Protein AF-A0A367A1A3-F1 (afdb_monomer)

Radius of gyration: 16.76 Å; Cα contacts (8 Å, |Δi|>4): 509; chains: 1; bounding box: 40×45×40 Å

pLDDT: mean 88.52, std 12.55, range [34.56, 98.69]

Solvent-accessible surface area (backbone atoms only — not comparable to full-atom values): 12625 Å² total; per-residue (Å²): 132,80,86,77,47,40,53,54,84,50,82,46,76,75,31,67,44,96,56,73,87,62,64,64,52,88,36,102,61,96,50,55,63,64,64,65,52,48,52,40,42,52,52,50,45,59,55,65,52,78,68,76,91,77,85,70,54,21,15,39,26,40,40,42,33,35,61,85,84,57,61,61,54,76,38,78,42,54,52,45,48,47,33,63,42,50,55,52,43,38,78,66,67,43,63,67,36,26,40,34,35,37,56,48,72,34,94,62,25,36,37,20,64,35,75,49,40,79,44,75,84,77,88,53,81,44,74,51,73,45,68,41,76,58,56,53,92,38,74,63,32,24,47,46,44,26,63,76,34,63,86,44,74,52,54,77,88,67,44,25,37,40,36,39,17,36,41,30,31,71,91,59,73,61,56,60,38,46,53,34,52,55,48,16,38,20,42,43,56,28,46,36,94,57,102,45,69,76,42,30,27,47,11,18,38,38,31,41,36,44,21,52,3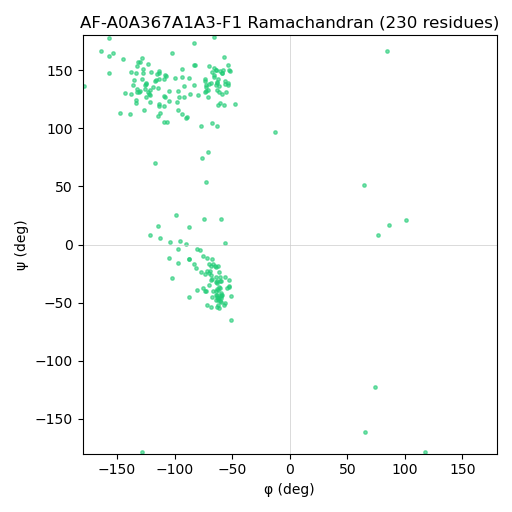8,72,34,86,84,53,61,79,29,39,37,38,40,37,38,33,30,77,56,133

Sequence (232 aa):
MADPKFYARPEGDPRPLEMPPRLVGWLVTGNPDPVHVREFVTSAEQALGPPPMVGGPLALRLDVGLPGDARLLDQYGLARYLGPLVEWLGAHGRDFTSVWATKAAAADSVLRVGPARPVPLPAGERRFAVRTDTSAGSPAFTAQVGEQLAGAQALPAGPVQLQLSYTVPPGSNWAALWQPTVAGLTSLLGATADDRPDEPADGRVVELALHRREDPFVGHATEVTGVVRRLS

Structure (mmCIF, N/CA/C/O backbone):
data_AF-A0A367A1A3-F1
#
_entry.id   AF-A0A367A1A3-F1
#
loop_
_atom_site.group_PDB
_atom_site.id
_atom_site.type_symbol
_atom_site.label_atom_id
_atom_site.label_alt_id
_atom_site.label_comp_id
_atom_site.label_asym_id
_atom_site.label_entity_id
_atom_site.label_seq_id
_atom_site.pdbx_PDB_ins_code
_atom_site.Cartn_x
_atom_site.Cartn_y
_atom_site.Cartn_z
_atom_site.occupancy
_atom_site.B_iso_or_equiv
_atom_site.auth_seq_id
_atom_site.auth_comp_id
_atom_site.auth_asym_id
_atom_site.auth_atom_id
_atom_site.pdbx_PDB_model_num
ATOM 1 N N . MET A 1 1 ? -14.459 13.822 7.485 1.00 69.00 1 MET A N 1
ATOM 2 C CA . MET A 1 1 ? -13.565 13.024 6.634 1.00 69.00 1 MET A CA 1
ATOM 3 C C . MET A 1 1 ? -13.691 13.485 5.203 1.00 69.00 1 MET A C 1
ATOM 5 O O . MET A 1 1 ? -14.813 13.696 4.746 1.00 69.00 1 MET A O 1
ATOM 9 N N . ALA A 1 2 ? -12.564 13.669 4.525 1.00 77.38 2 ALA A N 1
ATOM 10 C CA . ALA A 1 2 ? -12.563 13.958 3.096 1.00 77.38 2 ALA A CA 1
ATOM 11 C C . ALA A 1 2 ? -12.995 12.721 2.292 1.00 77.38 2 ALA A C 1
ATOM 13 O O . ALA A 1 2 ? -12.801 11.589 2.736 1.00 77.38 2 ALA A O 1
ATOM 14 N N . ASP A 1 3 ? -13.552 12.936 1.099 1.00 87.44 3 ASP A N 1
ATOM 15 C CA . ASP A 1 3 ? -13.870 11.837 0.182 1.00 87.44 3 ASP A CA 1
ATOM 16 C C . ASP A 1 3 ? -12.575 11.101 -0.232 1.00 87.44 3 ASP A C 1
ATOM 18 O O . ASP A 1 3 ? -11.656 11.750 -0.767 1.00 87.44 3 ASP A O 1
ATOM 22 N N . PRO A 1 4 ? -12.444 9.790 0.053 1.00 93.62 4 PRO A N 1
ATOM 23 C CA . PRO A 1 4 ? -11.241 9.031 -0.266 1.00 93.62 4 PRO A CA 1
ATOM 24 C C . PRO A 1 4 ? -11.049 8.916 -1.782 1.00 93.62 4 PRO A C 1
ATOM 26 O O . PRO A 1 4 ? -12.009 8.801 -2.541 1.00 93.62 4 PRO A O 1
ATOM 29 N N . LYS A 1 5 ? -9.793 8.905 -2.240 1.00 96.44 5 LYS A N 1
ATOM 30 C CA . LYS A 1 5 ? -9.465 8.730 -3.661 1.00 96.44 5 LYS A CA 1
ATOM 31 C C . LYS A 1 5 ? -8.833 7.373 -3.900 1.00 96.44 5 LYS A C 1
ATOM 33 O O . LYS A 1 5 ? -7.820 7.034 -3.299 1.00 96.44 5 LYS A O 1
ATOM 38 N N . PHE A 1 6 ? -9.398 6.650 -4.854 1.00 97.94 6 PHE A N 1
ATOM 39 C CA . PHE A 1 6 ? -8.868 5.390 -5.349 1.00 97.94 6 PHE A CA 1
ATOM 40 C C . PHE A 1 6 ? -8.429 5.564 -6.796 1.00 97.94 6 PHE A C 1
ATOM 42 O O . PHE A 1 6 ? -9.003 6.357 -7.545 1.00 97.94 6 PHE A O 1
ATOM 49 N N . TYR A 1 7 ? -7.413 4.809 -7.194 1.00 98.00 7 TYR A N 1
ATOM 50 C CA . TYR A 1 7 ? -6.892 4.823 -8.556 1.00 98.00 7 TYR A CA 1
ATOM 51 C C . TYR A 1 7 ? -6.828 3.402 -9.106 1.00 98.00 7 TYR A C 1
ATOM 53 O O . TYR A 1 7 ? -6.667 2.451 -8.349 1.00 98.00 7 TYR A O 1
ATOM 61 N N . ALA A 1 8 ? -6.959 3.248 -10.420 1.00 97.19 8 ALA A N 1
ATOM 62 C CA . ALA A 1 8 ? -6.849 1.960 -11.086 1.00 97.19 8 ALA A CA 1
ATOM 63 C C . ALA A 1 8 ? -5.438 1.371 -10.942 1.00 97.19 8 ALA A C 1
ATOM 65 O O . ALA A 1 8 ? -4.441 2.099 -10.923 1.00 97.19 8 ALA A O 1
ATOM 66 N N . ARG A 1 9 ? -5.362 0.038 -10.931 1.00 96.75 9 ARG A N 1
ATOM 67 C CA . ARG A 1 9 ? -4.105 -0.701 -11.058 1.00 96.75 9 ARG A CA 1
ATOM 68 C C . ARG A 1 9 ? -3.451 -0.386 -12.413 1.00 96.75 9 ARG A C 1
ATOM 70 O O . ARG A 1 9 ? -4.141 -0.458 -13.432 1.00 96.75 9 ARG A O 1
ATOM 77 N N . PRO A 1 10 ? -2.152 -0.043 -12.468 1.00 94.81 10 PRO A N 1
ATOM 78 C CA . PRO A 1 10 ? -1.486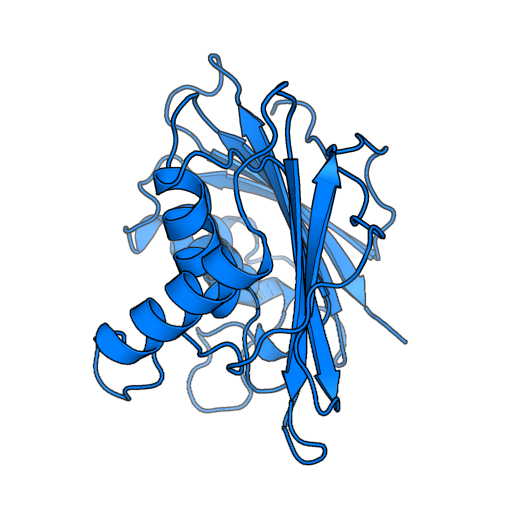 0.194 -13.741 1.00 94.81 10 PRO A CA 1
ATOM 79 C C . PRO A 1 10 ? -1.234 -1.136 -14.474 1.00 94.81 10 PRO A C 1
ATOM 81 O O . PRO A 1 10 ? -0.704 -2.088 -13.901 1.00 94.81 10 PRO A O 1
ATOM 84 N N . GLU A 1 11 ? -1.599 -1.176 -15.758 1.00 90.12 11 GLU A N 1
ATOM 85 C CA . GLU A 1 11 ? -1.457 -2.341 -16.657 1.00 90.12 11 GLU A CA 1
ATOM 86 C C . GLU A 1 11 ? -0.454 -2.081 -17.804 1.00 90.12 11 GLU A C 1
ATOM 88 O O . GLU A 1 11 ? -0.453 -2.788 -18.806 1.00 90.12 11 GLU A O 1
ATOM 93 N N . GLY A 1 12 ? 0.384 -1.041 -17.685 1.00 84.88 12 GLY A N 1
ATOM 94 C CA . GLY A 1 12 ? 1.411 -0.708 -18.685 1.00 84.88 12 GLY A CA 1
ATOM 95 C C . GLY A 1 12 ? 2.505 -1.774 -18.810 1.00 84.88 12 GLY A C 1
ATOM 96 O O . GLY A 1 12 ? 2.496 -2.759 -18.071 1.00 84.88 12 GLY A O 1
ATOM 97 N N . ASP A 1 13 ? 3.458 -1.571 -19.721 1.00 90.00 13 ASP A N 1
ATOM 98 C CA . ASP A 1 13 ? 4.495 -2.562 -20.038 1.00 90.00 13 ASP A CA 1
ATOM 99 C C . ASP A 1 13 ? 5.285 -3.012 -18.795 1.00 90.00 13 ASP A C 1
ATOM 101 O O . ASP A 1 13 ? 5.754 -2.163 -18.025 1.00 90.00 13 ASP A O 1
ATOM 105 N N . PRO A 1 14 ? 5.452 -4.332 -18.585 1.00 94.62 14 PRO A N 1
ATOM 106 C CA . PRO A 1 14 ? 6.232 -4.841 -17.471 1.00 94.62 14 PRO A CA 1
ATOM 107 C C . PRO A 1 14 ? 7.715 -4.553 -17.678 1.00 94.62 14 PRO A C 1
ATOM 109 O O . PRO A 1 14 ? 8.265 -4.741 -18.762 1.00 94.62 14 PRO A O 1
ATOM 112 N N . ARG A 1 15 ? 8.372 -4.148 -16.598 1.00 95.56 15 ARG A N 1
ATOM 113 C CA . ARG A 1 15 ? 9.820 -4.014 -16.485 1.00 95.56 15 ARG A CA 1
ATOM 114 C C . ARG A 1 15 ? 10.308 -5.122 -15.556 1.00 95.56 15 ARG A C 1
ATOM 116 O O . ARG A 1 15 ? 10.016 -5.045 -14.360 1.00 95.56 15 ARG A O 1
ATOM 123 N N . PRO A 1 16 ? 10.945 -6.184 -16.077 1.00 94.81 16 PRO A N 1
ATOM 124 C CA . PRO A 1 16 ? 11.463 -7.246 -15.229 1.00 94.81 16 PRO A CA 1
ATOM 125 C C . PRO A 1 16 ? 12.533 -6.693 -14.293 1.00 94.81 16 PRO A C 1
ATOM 127 O O . PRO A 1 16 ? 13.308 -5.814 -14.667 1.00 94.81 16 PRO A O 1
ATOM 130 N N . LEU A 1 17 ? 12.537 -7.199 -13.066 1.00 93.12 17 LEU A N 1
ATOM 131 C CA . LEU A 1 17 ? 13.563 -6.900 -12.083 1.00 93.12 17 LEU A CA 1
ATOM 132 C C . LEU A 1 17 ? 14.661 -7.951 -12.176 1.00 93.12 17 LEU A C 1
ATOM 134 O O . LEU A 1 17 ? 14.388 -9.143 -12.069 1.00 93.12 17 LEU A O 1
ATOM 138 N N . GLU A 1 18 ? 15.904 -7.505 -12.328 1.00 88.06 18 GLU A N 1
ATOM 139 C CA . GLU A 1 18 ? 17.066 -8.403 -12.335 1.00 88.06 18 GLU A CA 1
ATOM 140 C C . GLU A 1 18 ? 17.321 -9.022 -10.957 1.00 88.06 18 GLU A C 1
ATOM 142 O O . GLU A 1 18 ? 17.883 -10.110 -10.848 1.00 88.06 18 GLU A O 1
ATOM 147 N N . MET A 1 19 ? 16.888 -8.335 -9.896 1.00 84.25 19 MET A N 1
ATOM 148 C CA . MET A 1 19 ? 17.001 -8.811 -8.525 1.00 84.25 19 MET A CA 1
ATOM 149 C C . MET A 1 19 ? 15.625 -8.966 -7.879 1.00 84.25 19 MET A C 1
ATOM 151 O O . MET A 1 19 ? 14.792 -8.058 -7.979 1.00 84.25 19 MET A O 1
ATOM 155 N N . PRO A 1 20 ? 15.381 -10.080 -7.165 1.00 82.00 20 PRO A N 1
ATOM 156 C CA . PRO A 1 20 ? 14.125 -10.273 -6.465 1.00 82.00 20 PRO A CA 1
ATOM 157 C C . PRO A 1 20 ? 13.956 -9.206 -5.368 1.00 82.00 20 PRO A C 1
ATOM 159 O O . PRO A 1 20 ? 14.922 -8.903 -4.655 1.00 82.00 20 PRO A O 1
ATOM 162 N N . PRO A 1 21 ? 12.740 -8.659 -5.183 1.00 80.69 21 PRO A N 1
ATOM 163 C CA . PRO A 1 21 ? 12.426 -7.776 -4.072 1.00 80.69 21 PRO A CA 1
ATOM 164 C C . PRO A 1 21 ? 12.792 -8.428 -2.742 1.00 80.69 21 PRO A C 1
ATOM 166 O O . PRO A 1 21 ? 12.531 -9.614 -2.518 1.00 80.69 21 PRO A O 1
ATOM 169 N N . ARG A 1 22 ? 13.357 -7.645 -1.823 1.00 73.62 22 ARG A N 1
ATOM 170 C CA . ARG A 1 22 ? 13.711 -8.112 -0.478 1.00 73.62 22 ARG A CA 1
ATOM 171 C C . ARG A 1 22 ? 12.916 -7.369 0.586 1.00 73.62 22 ARG A C 1
ATOM 173 O O . ARG A 1 22 ? 12.675 -6.171 0.473 1.00 73.62 22 ARG A O 1
ATOM 180 N N . LEU A 1 23 ? 12.490 -8.105 1.612 1.00 66.81 23 LEU A N 1
ATOM 181 C CA . LEU A 1 23 ? 11.725 -7.556 2.728 1.00 66.81 23 LEU A CA 1
ATOM 182 C C . LEU A 1 23 ? 12.622 -6.705 3.628 1.00 66.81 23 LEU A C 1
ATOM 184 O O . LEU A 1 23 ? 13.694 -7.144 4.049 1.00 66.81 23 LEU A O 1
ATOM 188 N N . VAL A 1 24 ? 12.121 -5.540 4.032 1.00 55.56 24 VAL A N 1
ATOM 189 C CA . VAL A 1 24 ? 12.616 -4.856 5.232 1.00 55.56 24 VAL A CA 1
ATOM 190 C C . VAL A 1 24 ? 12.383 -5.769 6.438 1.00 55.56 24 VAL A C 1
ATOM 192 O O . VAL A 1 24 ? 11.247 -6.164 6.707 1.00 55.56 24 VAL A O 1
ATOM 195 N N . GLY A 1 25 ? 13.456 -6.114 7.157 1.00 54.28 25 GLY A N 1
ATOM 196 C CA . GLY A 1 25 ? 13.385 -6.895 8.398 1.00 54.28 25 GLY A CA 1
ATOM 197 C C . GLY A 1 25 ? 13.721 -8.389 8.295 1.00 54.28 25 GLY A C 1
ATOM 198 O O . GLY A 1 25 ? 13.367 -9.133 9.200 1.00 54.28 25 GLY A O 1
ATOM 199 N N . TRP A 1 26 ? 14.440 -8.853 7.264 1.00 39.97 26 TRP A N 1
ATOM 200 C CA . TRP A 1 26 ? 15.019 -10.217 7.238 1.00 39.97 26 TRP A CA 1
ATOM 201 C C . TRP A 1 26 ? 16.256 -10.395 8.153 1.00 39.97 26 TRP A C 1
ATOM 203 O O . TRP A 1 26 ? 17.055 -11.309 7.974 1.00 39.97 26 TRP A O 1
ATOM 213 N N . LEU A 1 27 ? 16.401 -9.526 9.157 1.00 34.56 27 LEU A N 1
ATOM 214 C CA . LEU A 1 27 ? 17.257 -9.716 10.321 1.00 34.56 27 LEU A CA 1
ATOM 215 C C . LEU A 1 27 ? 16.335 -9.846 11.531 1.00 34.56 27 LEU A C 1
ATOM 217 O O . LEU A 1 27 ? 15.606 -8.916 11.869 1.00 34.56 27 LEU A O 1
ATOM 221 N N . VAL A 1 28 ? 16.418 -10.994 12.201 1.00 36.38 28 VAL A N 1
ATOM 222 C CA . VAL A 1 28 ? 15.753 -11.348 13.472 1.00 36.38 28 VAL A CA 1
ATOM 223 C C . VAL A 1 28 ? 16.065 -10.363 14.620 1.00 36.38 28 VAL A C 1
ATOM 225 O O . VAL A 1 28 ? 15.556 -10.491 15.725 1.00 36.38 28 VAL A O 1
ATOM 228 N N . THR A 1 29 ? 16.836 -9.311 14.379 1.00 36.31 29 THR A N 1
ATOM 229 C CA . THR A 1 29 ? 17.153 -8.263 15.345 1.00 36.31 29 THR A CA 1
ATOM 230 C C . THR A 1 29 ? 17.313 -6.952 14.589 1.00 36.31 29 THR A C 1
ATOM 232 O O . THR A 1 29 ? 18.230 -6.830 13.782 1.00 36.31 29 THR A O 1
ATOM 235 N N . GLY A 1 30 ? 16.399 -6.011 14.833 1.00 36.53 30 GLY A N 1
ATOM 236 C CA . GLY A 1 30 ? 16.314 -4.664 14.260 1.00 36.53 30 GLY A CA 1
ATOM 237 C C . GLY A 1 30 ? 17.539 -4.152 13.499 1.00 36.53 30 GLY A C 1
ATOM 238 O O . GLY A 1 30 ? 18.466 -3.620 14.095 1.00 36.53 30 GLY A O 1
ATOM 239 N N . ASN A 1 31 ? 17.503 -4.295 12.177 1.00 38.59 31 ASN A N 1
ATOM 240 C CA . ASN A 1 31 ? 17.896 -3.301 11.178 1.00 38.59 31 ASN A CA 1
ATOM 241 C C . ASN A 1 31 ? 17.638 -3.911 9.788 1.00 38.59 31 ASN A C 1
ATOM 243 O O . ASN A 1 31 ? 17.941 -5.087 9.584 1.00 38.59 31 ASN A O 1
ATOM 247 N N . PRO A 1 32 ? 17.064 -3.177 8.819 1.00 49.41 32 PRO A N 1
ATOM 248 C CA . PRO A 1 32 ? 17.117 -3.613 7.427 1.00 49.41 32 PRO A CA 1
ATOM 249 C C . PRO A 1 32 ? 18.582 -3.806 7.043 1.00 49.41 32 PRO A C 1
ATOM 251 O O . PRO A 1 32 ? 19.400 -2.970 7.411 1.00 49.41 32 PRO A O 1
ATOM 254 N N . ASP A 1 33 ? 18.914 -4.869 6.309 1.00 59.91 33 ASP A N 1
ATOM 255 C CA . ASP A 1 33 ? 20.209 -4.942 5.639 1.00 59.91 33 ASP A CA 1
ATOM 256 C C . ASP A 1 33 ? 20.255 -3.800 4.607 1.00 59.91 33 ASP A C 1
ATOM 258 O O . ASP A 1 33 ? 19.590 -3.887 3.564 1.00 59.91 33 ASP A O 1
ATOM 262 N N . PRO A 1 34 ? 20.955 -2.688 4.899 1.00 66.19 34 PRO A N 1
ATOM 263 C CA . PRO A 1 34 ? 20.817 -1.470 4.114 1.00 66.19 34 PRO A CA 1
ATOM 264 C C . PRO A 1 34 ? 21.427 -1.646 2.726 1.00 66.19 34 PRO A C 1
ATOM 266 O O . PRO A 1 34 ? 21.032 -0.953 1.793 1.00 66.19 34 PRO A O 1
ATOM 269 N N . VAL A 1 35 ? 22.384 -2.571 2.589 1.00 70.44 35 VAL A N 1
ATOM 270 C CA . VAL A 1 35 ? 23.107 -2.830 1.344 1.00 70.44 35 VAL A CA 1
ATOM 271 C C . VAL A 1 35 ? 22.173 -3.511 0.356 1.00 70.44 35 VAL A C 1
ATOM 273 O O . VAL A 1 35 ? 21.952 -2.992 -0.733 1.00 70.44 35 VAL A O 1
ATOM 276 N N . HIS A 1 36 ? 21.528 -4.599 0.768 1.00 74.31 36 HIS A N 1
ATOM 277 C CA . HIS A 1 36 ? 20.651 -5.360 -0.118 1.00 74.31 36 HIS A CA 1
ATOM 278 C C . HIS A 1 36 ? 19.351 -4.622 -0.471 1.00 74.31 36 HIS A C 1
ATOM 280 O O . HIS A 1 36 ? 18.858 -4.741 -1.594 1.00 74.31 36 HIS A O 1
ATOM 286 N N . VAL A 1 37 ? 18.786 -3.838 0.460 1.00 82.69 37 VAL A N 1
ATOM 287 C CA . VAL A 1 37 ? 17.641 -2.966 0.140 1.00 82.69 37 VAL A CA 1
ATOM 288 C C . VAL A 1 37 ? 18.062 -1.909 -0.882 1.00 82.69 37 VAL A C 1
ATOM 290 O O . VAL A 1 37 ? 17.338 -1.687 -1.851 1.00 82.69 37 VAL A O 1
ATOM 293 N N . ARG A 1 38 ? 19.244 -1.300 -0.712 1.00 86.31 38 ARG A N 1
ATOM 294 C CA . ARG A 1 38 ? 19.783 -0.297 -1.639 1.00 86.31 38 ARG A CA 1
ATOM 295 C C . ARG A 1 38 ? 20.053 -0.867 -3.029 1.00 86.31 38 ARG A C 1
ATOM 297 O O . ARG A 1 38 ? 19.716 -0.220 -4.018 1.00 86.31 38 ARG A O 1
ATOM 304 N N . GLU A 1 39 ? 20.636 -2.057 -3.113 1.00 87.62 39 GLU A N 1
ATOM 305 C CA . GLU A 1 39 ? 20.848 -2.769 -4.375 1.00 87.62 39 GLU A CA 1
ATOM 306 C C . GLU A 1 39 ? 19.522 -2.970 -5.114 1.00 87.62 39 GLU A C 1
ATOM 308 O O . GLU A 1 39 ? 19.404 -2.588 -6.280 1.00 87.62 39 GLU A O 1
ATOM 313 N N . PHE A 1 40 ? 18.500 -3.489 -4.423 1.00 89.56 40 PHE A N 1
ATOM 314 C CA . PHE A 1 40 ? 17.172 -3.699 -5.000 1.00 89.56 40 PHE A CA 1
ATOM 315 C C . PHE A 1 40 ? 16.569 -2.404 -5.558 1.00 89.56 40 PHE A C 1
ATOM 317 O O . PHE A 1 40 ? 16.174 -2.371 -6.724 1.00 89.56 40 PHE A O 1
ATOM 324 N N . VAL A 1 41 ? 16.516 -1.329 -4.766 1.00 92.25 41 VAL A N 1
ATOM 325 C CA . VAL A 1 41 ? 15.889 -0.074 -5.219 1.00 92.25 41 VAL A CA 1
ATOM 326 C C . VAL A 1 41 ? 16.686 0.611 -6.334 1.00 92.25 41 VAL A C 1
ATOM 328 O O . VAL A 1 41 ? 16.082 1.205 -7.224 1.00 92.25 41 VAL A O 1
ATOM 331 N N . THR A 1 42 ? 18.015 0.450 -6.352 1.00 91.88 42 THR A N 1
ATOM 332 C CA . THR A 1 42 ? 18.875 0.946 -7.440 1.00 91.88 42 THR A CA 1
ATOM 333 C C . THR A 1 42 ? 18.605 0.183 -8.741 1.00 91.88 42 THR A C 1
ATOM 335 O O . THR A 1 42 ? 18.442 0.795 -9.793 1.00 91.88 42 THR A O 1
ATOM 338 N N . SER A 1 43 ? 18.506 -1.150 -8.687 1.00 91.12 43 SER A N 1
ATOM 339 C CA . SER A 1 43 ? 18.163 -1.971 -9.859 1.00 91.12 43 SER A CA 1
ATOM 340 C C . SER A 1 43 ? 16.747 -1.677 -10.366 1.00 91.12 43 SER A C 1
ATOM 342 O O . SER A 1 43 ? 16.530 -1.534 -11.569 1.00 91.12 43 SER A O 1
ATOM 344 N N . ALA A 1 44 ? 15.787 -1.489 -9.457 1.00 93.31 44 ALA A N 1
ATOM 345 C CA . ALA A 1 44 ? 14.430 -1.081 -9.803 1.00 93.31 44 ALA A CA 1
ATOM 346 C C . ALA A 1 44 ? 14.391 0.277 -10.524 1.00 93.31 44 ALA A C 1
ATOM 348 O O . ALA A 1 44 ? 13.686 0.428 -11.521 1.00 93.31 44 ALA A O 1
ATOM 349 N N . GLU A 1 45 ? 15.157 1.262 -10.051 1.00 94.06 45 GLU A N 1
ATOM 350 C CA . GLU A 1 45 ? 15.287 2.561 -10.713 1.00 94.06 45 GLU A CA 1
ATOM 351 C C . GLU A 1 45 ? 15.879 2.422 -12.122 1.00 94.06 45 GLU A C 1
ATOM 353 O O . GLU A 1 45 ? 15.323 2.969 -13.077 1.00 94.06 45 GLU A O 1
ATOM 358 N N . GLN A 1 46 ? 16.948 1.635 -12.275 1.00 93.12 46 GLN A N 1
ATOM 359 C CA . GLN A 1 46 ? 17.566 1.362 -13.576 1.00 93.12 46 GLN A CA 1
ATOM 360 C C . GLN A 1 46 ? 16.577 0.714 -14.556 1.00 93.12 46 GLN A C 1
ATOM 362 O O . GLN A 1 46 ? 16.480 1.151 -15.703 1.00 93.12 46 GLN A O 1
ATOM 367 N N . ALA A 1 47 ? 15.786 -0.262 -14.099 1.00 93.19 47 ALA A N 1
ATOM 368 C CA . ALA A 1 47 ? 14.773 -0.934 -14.914 1.00 93.19 47 ALA A CA 1
ATOM 369 C C . ALA A 1 47 ? 13.656 0.014 -15.395 1.00 93.19 47 ALA A C 1
ATOM 371 O O . ALA A 1 47 ? 13.093 -0.169 -16.480 1.00 93.19 47 ALA A O 1
ATOM 372 N N . LEU A 1 48 ? 13.326 1.038 -14.600 1.00 92.25 48 LEU A N 1
ATOM 373 C CA . LEU A 1 48 ? 12.335 2.057 -14.952 1.00 92.25 48 LEU A CA 1
ATOM 374 C C . LEU A 1 48 ? 12.894 3.156 -15.868 1.00 92.25 48 LEU A C 1
ATOM 376 O O . LEU A 1 48 ? 12.112 3.845 -16.530 1.00 92.25 48 LEU A O 1
ATOM 380 N N . GLY A 1 49 ? 14.215 3.333 -15.910 1.00 90.31 49 GLY A N 1
ATOM 381 C CA . GLY A 1 49 ? 14.869 4.404 -16.655 1.00 90.31 49 GLY A CA 1
ATOM 382 C C . GLY A 1 49 ? 14.548 5.803 -16.100 1.00 90.31 49 GLY A C 1
ATOM 383 O O . GLY A 1 49 ? 14.105 5.938 -14.953 1.00 90.31 49 GLY A O 1
ATOM 384 N N . PRO A 1 50 ? 14.754 6.873 -16.889 1.00 86.94 50 PRO A N 1
ATOM 385 C CA . PRO A 1 50 ? 14.538 8.242 -16.427 1.00 86.94 50 PRO A CA 1
ATOM 386 C C . PRO A 1 50 ? 13.054 8.536 -16.127 1.00 86.94 50 PRO A C 1
ATOM 388 O O . PRO A 1 50 ? 12.155 7.918 -16.716 1.00 86.94 50 PRO A O 1
ATOM 391 N N . PRO A 1 51 ? 12.760 9.473 -15.207 1.00 83.94 51 PRO A N 1
ATOM 392 C CA . PRO A 1 51 ? 11.392 9.894 -14.932 1.00 83.94 51 PRO A CA 1
ATOM 393 C C . PRO A 1 51 ? 10.755 10.573 -16.158 1.00 83.94 51 PRO A C 1
ATOM 395 O O . PRO A 1 51 ? 11.457 11.179 -16.971 1.00 83.94 51 PRO A O 1
ATOM 398 N N . PRO A 1 52 ? 9.423 10.475 -16.324 1.00 79.88 52 PRO A N 1
ATOM 399 C CA . PRO A 1 52 ? 8.729 11.155 -17.413 1.00 79.88 52 PRO A CA 1
ATOM 400 C C 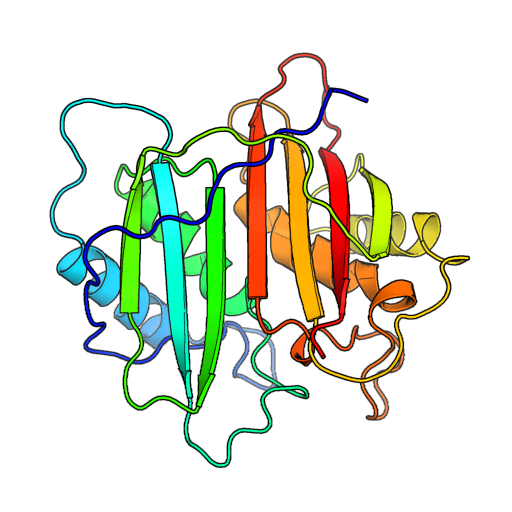. PRO A 1 52 ? 8.897 12.680 -17.308 1.00 79.88 52 PRO A C 1
ATOM 402 O O . PRO A 1 52 ? 8.760 13.250 -16.230 1.00 79.88 52 PRO A O 1
ATOM 405 N N . MET A 1 53 ? 9.163 13.343 -18.442 1.00 70.12 53 MET A N 1
ATOM 406 C CA . MET A 1 53 ? 9.439 14.790 -18.499 1.00 70.12 53 MET A CA 1
ATOM 407 C C . MET A 1 53 ? 8.204 15.687 -18.308 1.00 70.12 53 MET A C 1
ATOM 409 O O . MET A 1 53 ? 8.347 16.842 -17.917 1.00 70.12 53 MET A O 1
ATOM 413 N N . VAL A 1 54 ? 7.000 15.189 -18.612 1.00 60.00 54 VAL A N 1
ATOM 414 C CA . VAL A 1 54 ? 5.736 15.933 -18.471 1.00 60.00 54 VAL A CA 1
ATOM 415 C C . VAL A 1 54 ? 4.901 15.259 -17.386 1.00 60.00 54 VAL A C 1
ATOM 417 O O . VAL A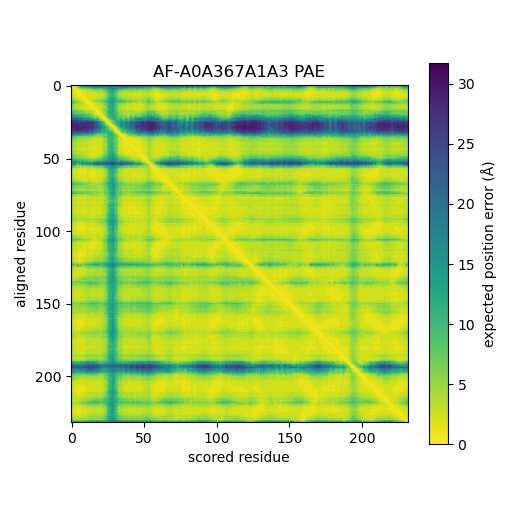 1 54 ? 4.628 14.060 -17.462 1.00 60.00 54 VAL A O 1
ATOM 420 N N . GLY A 1 55 ? 4.570 16.033 -16.349 1.00 68.38 55 GLY A N 1
ATOM 421 C CA . GLY A 1 55 ? 4.140 15.525 -15.049 1.00 68.38 55 GLY A CA 1
ATOM 422 C C . GLY A 1 55 ? 2.628 15.394 -14.865 1.00 68.38 55 GLY A C 1
ATOM 423 O O . GLY A 1 55 ? 1.838 16.226 -15.304 1.00 68.38 55 GLY A O 1
ATOM 424 N N . GLY A 1 56 ? 2.255 14.343 -14.147 1.00 78.50 56 GLY A N 1
ATOM 425 C CA . GLY A 1 56 ? 0.940 14.062 -13.586 1.00 78.50 56 GLY A CA 1
ATOM 426 C C . GLY A 1 56 ? 1.103 12.975 -12.518 1.00 78.50 56 GLY A C 1
ATOM 427 O O . GLY A 1 56 ? 2.167 12.352 -12.459 1.00 78.50 56 GLY A O 1
ATOM 428 N N . PRO A 1 57 ? 0.097 12.734 -11.665 1.00 87.38 57 PRO A N 1
ATOM 429 C CA . PRO A 1 57 ? 0.218 11.743 -10.603 1.00 87.38 57 PRO A CA 1
ATOM 430 C C . PRO A 1 57 ? 0.526 10.357 -11.183 1.00 87.38 57 PRO A C 1
ATOM 432 O O . PRO A 1 57 ? -0.164 9.894 -12.097 1.00 87.38 57 PRO A O 1
ATOM 435 N N . LEU A 1 58 ? 1.552 9.687 -10.656 1.00 94.31 58 LEU A N 1
ATOM 436 C CA . LEU A 1 58 ? 1.961 8.363 -11.123 1.00 94.31 58 LEU A CA 1
ATOM 437 C C . LEU A 1 58 ? 1.315 7.247 -10.301 1.00 94.31 58 LEU A C 1
ATOM 439 O O . LEU A 1 58 ? 1.033 7.399 -9.108 1.00 94.31 58 LEU A O 1
ATOM 443 N N . ALA A 1 59 ? 1.124 6.104 -10.956 1.00 96.81 59 ALA A N 1
ATOM 444 C CA . ALA A 1 59 ? 0.822 4.835 -10.321 1.00 96.81 59 ALA A CA 1
ATOM 445 C C . ALA A 1 59 ? 1.975 3.844 -10.528 1.00 96.81 59 ALA A C 1
ATOM 447 O O . ALA A 1 59 ? 2.480 3.701 -11.645 1.00 96.81 59 ALA A O 1
ATOM 448 N N . LEU A 1 60 ? 2.359 3.150 -9.458 1.00 97.31 60 LEU A N 1
ATOM 449 C CA . LEU A 1 60 ? 3.334 2.057 -9.449 1.00 97.31 60 LEU A CA 1
ATOM 450 C C . LEU A 1 60 ? 2.614 0.730 -9.214 1.00 97.31 60 LEU A C 1
ATOM 452 O O . LEU A 1 60 ? 1.658 0.678 -8.444 1.00 97.31 60 LEU A O 1
ATOM 456 N N . ARG A 1 61 ? 3.101 -0.352 -9.817 1.00 97.81 61 ARG A N 1
ATOM 457 C CA . ARG A 1 61 ? 2.774 -1.726 -9.431 1.00 97.81 61 ARG A CA 1
ATOM 458 C C . ARG A 1 61 ? 4.042 -2.558 -9.340 1.00 97.81 61 ARG A C 1
ATOM 460 O O . ARG A 1 61 ? 4.833 -2.548 -10.279 1.00 97.81 61 ARG A O 1
ATOM 467 N N . LEU A 1 62 ? 4.182 -3.289 -8.240 1.00 97.69 62 LEU A N 1
ATOM 468 C CA . LEU A 1 62 ? 5.198 -4.316 -8.036 1.00 97.69 62 LEU A CA 1
ATOM 469 C C . LEU A 1 62 ? 4.535 -5.694 -7.962 1.00 97.69 62 LEU A C 1
ATOM 471 O O . LEU A 1 62 ? 3.816 -5.988 -7.015 1.00 97.69 62 LEU A O 1
ATOM 475 N N . ASP A 1 63 ? 4.786 -6.549 -8.942 1.00 97.38 63 ASP A N 1
ATOM 476 C CA . ASP A 1 63 ? 4.404 -7.957 -8.873 1.00 97.38 63 ASP A CA 1
ATOM 477 C C . ASP A 1 63 ? 5.601 -8.753 -8.336 1.00 97.38 63 ASP A C 1
ATOM 479 O O . ASP A 1 63 ? 6.639 -8.830 -8.993 1.00 97.38 63 ASP A O 1
ATOM 483 N N . VAL A 1 64 ? 5.479 -9.297 -7.124 1.00 95.81 64 VAL A N 1
ATOM 484 C CA . VAL A 1 64 ? 6.529 -10.073 -6.452 1.00 95.81 64 VAL A CA 1
ATOM 485 C C . VAL A 1 64 ? 6.394 -11.546 -6.833 1.00 95.81 64 VAL A C 1
ATOM 487 O O . VAL A 1 64 ? 5.458 -12.229 -6.406 1.00 95.81 64 VAL A O 1
ATOM 490 N N . GLY A 1 65 ? 7.344 -12.038 -7.622 1.00 94.62 65 GLY A N 1
ATOM 491 C CA . GLY A 1 65 ? 7.510 -13.462 -7.890 1.00 94.62 65 GLY A CA 1
ATOM 492 C C . GLY A 1 65 ? 8.234 -14.150 -6.739 1.00 94.62 65 GLY A C 1
ATOM 493 O O . GLY A 1 65 ? 9.282 -13.685 -6.289 1.00 94.62 65 GLY A O 1
ATOM 494 N N . LEU A 1 66 ? 7.650 -15.236 -6.236 1.00 91.69 66 LEU A N 1
ATOM 495 C CA . LEU A 1 66 ? 8.201 -16.050 -5.156 1.00 91.69 66 LEU A CA 1
ATOM 496 C C . LEU A 1 66 ? 8.364 -17.515 -5.599 1.00 91.69 66 LEU A C 1
ATOM 498 O O . LEU A 1 66 ? 7.625 -17.973 -6.477 1.00 91.69 66 LEU A O 1
ATOM 502 N N . PRO A 1 67 ? 9.288 -18.272 -4.975 1.00 89.75 67 PRO A N 1
ATOM 503 C CA . PRO A 1 67 ? 9.414 -19.712 -5.192 1.00 89.75 67 PRO A CA 1
ATOM 504 C C . PRO A 1 67 ? 8.085 -20.458 -5.006 1.00 89.75 67 PRO A C 1
ATOM 506 O O . PRO A 1 67 ? 7.240 -20.060 -4.205 1.00 89.75 67 PRO A O 1
ATOM 509 N N . GLY A 1 68 ? 7.896 -21.564 -5.732 1.00 87.31 68 GLY A N 1
ATOM 510 C CA . GLY A 1 68 ? 6.636 -22.321 -5.717 1.00 87.31 68 GLY A CA 1
ATOM 511 C C . GLY A 1 68 ? 6.287 -22.978 -4.375 1.00 87.31 68 GLY A C 1
ATOM 512 O O . GLY A 1 68 ? 5.130 -23.311 -4.144 1.00 87.31 68 GLY A O 1
ATOM 513 N N . ASP A 1 69 ? 7.267 -23.142 -3.491 1.00 86.69 69 ASP A N 1
ATOM 514 C CA . ASP A 1 69 ? 7.134 -23.667 -2.130 1.00 86.69 69 ASP A CA 1
ATOM 515 C C . ASP A 1 69 ? 7.000 -22.563 -1.062 1.00 86.69 69 ASP A C 1
ATOM 517 O O . ASP A 1 69 ? 6.904 -22.853 0.134 1.00 86.69 69 ASP A O 1
ATOM 521 N N . ALA A 1 70 ? 6.959 -21.291 -1.473 1.00 86.12 70 ALA A N 1
ATOM 522 C CA . ALA A 1 70 ? 6.792 -20.169 -0.565 1.00 86.12 70 ALA A CA 1
ATOM 523 C C . ALA A 1 70 ? 5.434 -20.229 0.153 1.00 86.12 70 ALA A C 1
ATOM 525 O O . ALA A 1 70 ? 4.372 -20.357 -0.462 1.00 86.12 70 ALA A O 1
ATOM 526 N N . ARG A 1 71 ? 5.448 -20.037 1.478 1.00 85.62 71 ARG A N 1
ATOM 527 C CA . ARG A 1 71 ? 4.231 -19.902 2.293 1.00 85.62 71 ARG A CA 1
ATOM 528 C C . ARG A 1 71 ? 3.611 -18.515 2.108 1.00 85.62 71 ARG A C 1
ATOM 530 O O . ARG A 1 71 ? 3.731 -17.643 2.967 1.00 85.62 71 ARG A O 1
ATOM 537 N N . LEU A 1 72 ? 2.971 -18.306 0.955 1.00 86.25 72 LEU A N 1
ATOM 538 C CA . LEU A 1 72 ? 2.465 -17.002 0.509 1.00 86.25 72 LEU A CA 1
ATOM 539 C C . LEU A 1 72 ? 1.572 -16.306 1.536 1.00 86.25 72 LEU A C 1
ATOM 541 O O . LEU A 1 72 ? 1.637 -15.086 1.636 1.00 86.25 72 LEU A O 1
ATOM 545 N N . LEU A 1 73 ? 0.751 -17.065 2.266 1.00 90.00 73 LEU A N 1
ATOM 546 C CA . LEU A 1 73 ? -0.237 -16.522 3.202 1.00 90.00 73 LEU A CA 1
ATOM 547 C C . LEU A 1 73 ? 0.314 -16.271 4.612 1.00 90.00 73 LEU A C 1
ATOM 549 O O . LEU A 1 73 ? -0.329 -15.563 5.382 1.00 90.00 73 LEU A O 1
ATOM 553 N N . ASP A 1 74 ? 1.500 -16.794 4.923 1.00 83.31 74 ASP A N 1
ATOM 554 C CA . ASP A 1 74 ? 2.102 -16.697 6.258 1.00 83.31 74 ASP A CA 1
ATOM 555 C C . ASP A 1 74 ? 3.197 -15.622 6.305 1.00 83.31 74 ASP A C 1
ATOM 557 O O . ASP A 1 74 ? 3.467 -15.035 7.348 1.00 83.31 74 ASP A O 1
ATOM 561 N N . GLN A 1 75 ? 3.853 -15.371 5.168 1.00 78.75 75 GLN A N 1
ATOM 562 C CA . GLN A 1 75 ? 5.035 -14.516 5.058 1.00 78.75 75 GLN A CA 1
ATOM 563 C C . GLN A 1 75 ? 4.865 -13.461 3.953 1.00 78.75 75 GLN A C 1
ATOM 565 O O . GLN A 1 75 ? 3.842 -13.395 3.271 1.00 78.75 75 GLN A O 1
ATOM 570 N N . TYR A 1 76 ? 5.897 -12.640 3.735 1.00 84.06 76 TYR A N 1
ATOM 571 C CA . TYR A 1 76 ? 5.987 -11.719 2.593 1.00 84.06 76 TYR A CA 1
ATOM 572 C C . TYR A 1 76 ? 4.921 -10.609 2.589 1.00 84.06 76 TYR A C 1
ATOM 574 O O . TYR A 1 76 ? 4.215 -10.412 1.598 1.00 84.06 76 TYR A O 1
ATOM 582 N N . GLY A 1 77 ? 4.775 -9.891 3.707 1.00 89.56 77 GLY A N 1
ATOM 583 C CA . GLY A 1 77 ? 3.879 -8.734 3.807 1.00 89.56 77 GLY A CA 1
ATOM 584 C C . GLY A 1 77 ? 4.221 -7.660 2.767 1.00 89.56 77 GLY A C 1
ATOM 585 O O . GLY A 1 77 ? 5.330 -7.122 2.753 1.00 89.56 77 GLY A O 1
ATOM 586 N N . LEU A 1 78 ? 3.267 -7.342 1.887 1.00 94.38 78 LEU A N 1
ATOM 587 C CA . LEU A 1 78 ? 3.509 -6.512 0.700 1.00 94.38 78 LEU A CA 1
ATOM 588 C C . LEU A 1 78 ? 3.954 -5.075 1.021 1.00 94.38 78 LEU A C 1
ATOM 590 O O . LEU A 1 78 ? 4.770 -4.508 0.295 1.00 94.38 78 LEU A O 1
ATOM 594 N N . ALA A 1 79 ? 3.478 -4.498 2.129 1.00 92.12 79 ALA A N 1
ATOM 595 C CA . ALA A 1 79 ? 3.850 -3.144 2.548 1.00 92.12 79 ALA A CA 1
ATOM 596 C C . ALA A 1 79 ? 5.365 -2.995 2.799 1.00 92.12 79 ALA A C 1
ATOM 598 O O . ALA A 1 79 ? 5.937 -1.942 2.514 1.00 92.12 79 ALA A O 1
ATOM 599 N N . ARG A 1 80 ? 6.034 -4.070 3.244 1.00 89.38 80 ARG A N 1
ATOM 600 C CA . ARG A 1 80 ? 7.479 -4.086 3.526 1.00 89.38 80 ARG A CA 1
ATOM 601 C C . ARG A 1 80 ? 8.349 -4.052 2.270 1.00 89.38 80 ARG A C 1
ATOM 603 O O . ARG A 1 80 ? 9.500 -3.640 2.363 1.00 89.38 80 ARG A O 1
ATOM 610 N N . TYR A 1 81 ? 7.823 -4.473 1.118 1.00 89.50 81 TYR A N 1
ATOM 611 C CA . TYR A 1 81 ? 8.507 -4.311 -0.171 1.00 89.50 81 TYR A CA 1
ATOM 612 C C . TYR A 1 81 ? 8.333 -2.901 -0.730 1.00 89.50 81 TYR A C 1
ATOM 614 O O . TYR A 1 81 ? 9.259 -2.333 -1.306 1.00 89.50 81 TYR A O 1
ATOM 622 N N . LEU A 1 82 ? 7.131 -2.344 -0.574 1.00 93.31 82 LEU A N 1
ATOM 623 C CA . LEU A 1 82 ? 6.758 -1.085 -1.204 1.00 93.31 82 LEU A CA 1
ATOM 624 C C . LEU A 1 82 ? 7.427 0.129 -0.561 1.00 93.31 82 LEU A C 1
ATOM 626 O O . LEU A 1 82 ? 7.822 1.033 -1.292 1.00 93.31 82 LEU A O 1
ATOM 630 N N . GLY A 1 83 ? 7.544 0.159 0.773 1.00 90.62 83 GLY A N 1
ATOM 631 C CA . GLY A 1 83 ? 8.035 1.327 1.518 1.00 90.62 83 GLY A CA 1
ATOM 632 C C . GLY A 1 83 ? 9.366 1.872 0.985 1.00 90.62 83 GLY A C 1
ATOM 633 O O . GLY A 1 83 ? 9.376 2.966 0.417 1.00 90.62 83 GLY A O 1
ATOM 634 N N . PRO A 1 84 ? 10.469 1.101 1.062 1.00 89.25 84 PRO A N 1
ATOM 635 C CA . PRO A 1 84 ? 11.773 1.563 0.585 1.00 89.25 84 PRO A CA 1
ATOM 636 C C . PRO A 1 84 ? 11.798 1.881 -0.907 1.00 89.25 84 PRO A C 1
ATOM 638 O O . PRO A 1 84 ? 12.468 2.821 -1.324 1.00 89.25 84 PRO A O 1
ATOM 641 N N . LEU A 1 85 ? 11.071 1.105 -1.719 1.00 93.00 85 LEU A N 1
ATOM 642 C CA . LEU A 1 85 ? 11.017 1.307 -3.164 1.00 93.00 85 LEU A CA 1
ATOM 643 C C . LEU A 1 85 ? 10.422 2.674 -3.508 1.00 93.00 85 LEU A C 1
ATOM 645 O O . LEU A 1 85 ? 10.976 3.403 -4.326 1.00 93.00 85 LEU A O 1
ATOM 649 N N . VAL A 1 86 ? 9.300 3.032 -2.886 1.00 94.44 86 VAL A N 1
ATOM 650 C CA . VAL A 1 86 ? 8.619 4.295 -3.182 1.00 94.44 86 VAL A CA 1
ATOM 651 C C . VAL A 1 86 ? 9.348 5.483 -2.573 1.00 94.44 86 VAL A C 1
ATOM 653 O O . VAL A 1 86 ? 9.443 6.514 -3.234 1.00 94.44 86 VAL A O 1
ATOM 656 N N . GLU A 1 87 ? 9.915 5.346 -1.373 1.00 91.69 87 GLU A N 1
ATOM 657 C CA . GLU A 1 87 ? 10.767 6.390 -0.792 1.00 91.69 87 GLU A CA 1
ATOM 658 C C . GLU A 1 87 ? 11.987 6.673 -1.681 1.00 91.69 87 GLU A C 1
ATOM 660 O O . GLU A 1 87 ? 12.263 7.833 -1.996 1.00 91.69 87 GLU A O 1
ATOM 665 N N . TRP A 1 88 ? 12.668 5.623 -2.161 1.00 92.75 88 TRP A N 1
ATOM 666 C CA . TRP A 1 88 ? 13.804 5.762 -3.071 1.00 92.75 88 TRP A CA 1
ATOM 667 C C . TRP A 1 88 ? 13.400 6.442 -4.377 1.00 92.75 88 TRP A C 1
ATOM 669 O O . TRP A 1 88 ? 13.969 7.466 -4.743 1.00 92.75 88 TRP A O 1
ATOM 679 N N . LEU A 1 89 ? 12.395 5.915 -5.079 1.00 93.19 89 LEU A N 1
ATOM 680 C CA . LEU A 1 89 ? 11.974 6.469 -6.367 1.00 93.19 89 LEU A CA 1
ATOM 681 C C . LEU A 1 89 ? 11.422 7.900 -6.237 1.00 93.19 89 LEU A C 1
ATOM 683 O O . LEU A 1 89 ? 11.620 8.713 -7.140 1.00 93.19 89 LEU A O 1
ATOM 687 N N . GLY A 1 90 ? 10.777 8.227 -5.113 1.00 91.38 90 GLY A N 1
ATOM 688 C CA . GLY A 1 90 ? 10.329 9.580 -4.783 1.00 91.38 90 GLY A CA 1
ATOM 689 C C . GLY A 1 90 ? 11.485 10.568 -4.663 1.00 91.38 90 GLY A C 1
ATOM 690 O O . GLY A 1 90 ? 11.449 11.633 -5.280 1.00 91.38 90 GLY A O 1
ATOM 691 N N . ALA A 1 91 ? 12.551 10.183 -3.956 1.00 90.69 91 ALA A N 1
ATOM 692 C CA . ALA A 1 91 ? 13.779 10.975 -3.873 1.00 90.69 91 ALA A CA 1
ATOM 693 C C . ALA A 1 91 ? 14.460 11.176 -5.244 1.00 90.69 91 ALA A C 1
ATOM 695 O O . ALA A 1 91 ? 15.150 12.173 -5.444 1.00 90.69 91 ALA A O 1
ATOM 696 N N . HIS A 1 92 ? 14.207 10.278 -6.202 1.00 90.94 92 HIS A N 1
ATOM 697 C CA . HIS A 1 92 ? 14.706 10.335 -7.582 1.00 90.94 92 HIS A CA 1
ATOM 698 C C . HIS A 1 92 ? 13.672 10.900 -8.580 1.00 90.94 92 HIS A C 1
ATOM 700 O O . HIS A 1 92 ? 13.720 10.638 -9.783 1.00 90.94 92 HIS A O 1
ATOM 706 N N . GLY A 1 93 ? 12.729 11.714 -8.093 1.00 89.38 93 GLY A N 1
ATOM 707 C CA . GLY A 1 93 ? 11.856 12.537 -8.934 1.00 89.38 93 GLY A CA 1
ATOM 708 C C . GLY A 1 93 ? 10.592 11.846 -9.450 1.00 89.38 93 GLY A C 1
ATOM 709 O O . GLY A 1 93 ? 9.972 12.347 -10.390 1.00 89.38 93 GLY A O 1
ATOM 710 N N . ARG A 1 94 ? 10.181 10.712 -8.867 1.00 91.12 94 ARG A N 1
ATOM 711 C CA . ARG A 1 94 ? 8.912 10.043 -9.204 1.00 91.12 94 ARG A CA 1
ATOM 712 C C . ARG A 1 94 ? 7.880 10.220 -8.098 1.00 91.12 94 ARG A C 1
ATOM 714 O O . ARG A 1 94 ? 7.933 9.545 -7.077 1.00 91.12 94 ARG A O 1
ATOM 721 N N . ASP A 1 95 ? 6.891 11.075 -8.336 1.00 90.81 95 ASP A N 1
ATOM 722 C CA . ASP A 1 95 ? 5.805 11.285 -7.382 1.00 90.81 95 ASP A CA 1
ATOM 723 C C . ASP A 1 95 ? 4.617 10.337 -7.628 1.00 90.81 95 ASP A C 1
ATOM 725 O O . ASP A 1 95 ? 3.875 10.465 -8.609 1.00 90.81 95 ASP A O 1
ATOM 729 N N . PHE A 1 96 ? 4.438 9.363 -6.732 1.00 95.19 96 PHE A N 1
ATOM 730 C CA . PHE A 1 96 ? 3.362 8.375 -6.813 1.00 95.19 96 PHE A CA 1
ATOM 731 C C . PHE A 1 96 ? 2.173 8.765 -5.939 1.00 95.19 96 PHE A C 1
ATOM 733 O O . PHE A 1 96 ? 2.317 9.038 -4.750 1.00 95.19 96 PHE A O 1
ATOM 740 N N . THR A 1 97 ? 0.972 8.698 -6.513 1.00 96.38 97 THR A N 1
ATOM 741 C CA . THR A 1 97 ? -0.287 8.835 -5.764 1.00 96.38 97 THR A CA 1
ATOM 742 C C . THR A 1 97 ? -1.006 7.502 -5.570 1.00 96.38 97 THR A C 1
ATOM 744 O O . THR A 1 97 ? -1.982 7.438 -4.828 1.00 96.38 97 THR A O 1
ATOM 747 N N . SER A 1 98 ? -0.579 6.453 -6.276 1.00 98.06 98 SER A N 1
ATOM 748 C CA . SER A 1 98 ? -1.140 5.109 -6.179 1.00 98.06 98 SER A CA 1
ATOM 749 C C . SER A 1 98 ? -0.026 4.083 -6.301 1.00 98.06 98 SER A C 1
ATOM 751 O O . SER A 1 98 ? 0.806 4.158 -7.203 1.00 98.06 98 SER A O 1
ATOM 753 N N . VAL A 1 99 ? 0.014 3.131 -5.384 1.00 98.50 99 VAL A N 1
ATOM 754 C CA . VAL A 1 99 ? 1.036 2.094 -5.337 1.00 98.50 99 VAL A CA 1
ATOM 755 C C . VAL A 1 99 ? 0.337 0.767 -5.130 1.00 98.50 99 VAL A C 1
ATOM 757 O O . VAL A 1 99 ? -0.426 0.589 -4.188 1.00 98.50 99 VAL A O 1
ATOM 760 N N . TRP A 1 100 ? 0.601 -0.162 -6.031 1.00 98.62 100 TRP A N 1
ATOM 761 C CA . TRP A 1 100 ? 0.063 -1.506 -6.014 1.00 98.62 100 TRP A CA 1
ATOM 762 C C . TRP A 1 100 ? 1.184 -2.503 -5.766 1.00 98.62 100 TRP A C 1
ATOM 764 O O . TRP A 1 100 ? 2.304 -2.326 -6.245 1.00 98.62 100 TRP A O 1
ATOM 774 N N . ALA A 1 101 ? 0.864 -3.591 -5.083 1.00 98.12 101 ALA A N 1
ATOM 775 C CA . ALA A 1 101 ? 1.691 -4.777 -5.082 1.00 98.12 101 ALA A CA 1
ATOM 776 C C . ALA A 1 101 ? 0.847 -6.040 -5.190 1.00 98.12 101 ALA A C 1
ATOM 778 O O . ALA A 1 101 ? -0.275 -6.097 -4.685 1.00 98.12 101 ALA A O 1
ATOM 779 N N . THR A 1 102 ? 1.411 -7.059 -5.823 1.00 97.50 102 THR A N 1
ATOM 780 C CA . THR A 1 102 ? 0.894 -8.425 -5.773 1.00 97.50 102 THR A CA 1
ATOM 781 C C . THR A 1 102 ? 2.013 -9.378 -5.379 1.00 97.50 102 THR A C 1
ATOM 783 O O . THR A 1 102 ? 3.191 -9.037 -5.502 1.00 97.50 102 THR A O 1
ATOM 786 N N . LYS A 1 103 ? 1.663 -10.570 -4.902 1.00 95.62 103 LYS A N 1
ATOM 787 C CA . LYS A 1 103 ? 2.609 -11.683 -4.788 1.00 95.62 103 LYS A CA 1
ATOM 788 C C . LYS A 1 103 ? 1.989 -12.975 -5.285 1.00 95.62 103 LYS A C 1
ATOM 790 O O . LYS A 1 103 ? 0.815 -13.242 -5.031 1.00 95.62 103 LYS A O 1
ATOM 795 N N . ALA A 1 104 ? 2.794 -13.783 -5.957 1.00 94.88 104 ALA A N 1
ATOM 796 C CA . ALA A 1 104 ? 2.394 -15.090 -6.453 1.00 94.88 104 ALA A CA 1
ATOM 797 C C . ALA A 1 104 ? 3.609 -16.015 -6.576 1.00 94.88 104 ALA A C 1
ATOM 799 O O . ALA A 1 104 ? 4.753 -15.560 -6.581 1.00 94.88 104 ALA A O 1
ATOM 800 N N . ALA A 1 105 ? 3.350 -17.315 -6.717 1.00 93.19 105 ALA A N 1
ATOM 801 C CA . ALA A 1 105 ? 4.368 -18.257 -7.158 1.00 93.19 105 ALA A CA 1
ATOM 802 C C . ALA A 1 105 ? 4.731 -17.947 -8.621 1.00 93.19 105 ALA A C 1
ATOM 804 O O . ALA A 1 105 ? 3.946 -18.221 -9.531 1.00 93.19 105 ALA A O 1
ATOM 805 N N . ALA A 1 106 ? 5.888 -17.329 -8.837 1.00 92.56 106 ALA A N 1
ATOM 806 C CA . ALA A 1 106 ? 6.384 -16.928 -10.148 1.00 92.56 106 ALA A CA 1
ATOM 807 C C . ALA A 1 106 ? 7.908 -16.782 -10.100 1.00 92.56 106 ALA A C 1
ATOM 809 O O . ALA A 1 106 ? 8.464 -16.409 -9.069 1.00 92.56 106 ALA A O 1
ATOM 810 N N . ALA A 1 107 ? 8.575 -17.074 -11.218 1.00 88.00 107 ALA A N 1
ATOM 811 C CA . ALA A 1 107 ? 10.033 -16.996 -11.300 1.00 88.00 107 ALA A CA 1
ATOM 812 C C . ALA A 1 107 ? 10.546 -15.552 -11.180 1.00 88.00 107 ALA A C 1
ATOM 814 O O . ALA A 1 107 ? 11.535 -15.305 -10.495 1.00 88.00 107 ALA A O 1
ATOM 815 N N . ASP A 1 108 ? 9.835 -14.610 -11.802 1.00 92.88 108 ASP A N 1
ATOM 816 C CA . ASP A 1 108 ? 10.293 -13.235 -11.960 1.00 92.88 108 ASP A CA 1
ATOM 817 C C . ASP A 1 108 ? 9.402 -12.250 -11.208 1.00 92.88 108 ASP A C 1
ATOM 819 O O . ASP A 1 108 ? 8.181 -12.410 -11.122 1.00 92.88 108 ASP A O 1
ATOM 823 N N . SER A 1 109 ? 10.025 -11.182 -10.712 1.00 95.69 109 SER A N 1
ATOM 824 C CA . SER A 1 109 ? 9.315 -10.002 -10.223 1.00 95.69 109 SER A CA 1
ATOM 825 C C . SER A 1 109 ? 9.319 -8.911 -11.286 1.00 95.69 109 SER A C 1
ATOM 827 O O . SER A 1 109 ? 10.313 -8.728 -11.991 1.00 95.69 109 SER A O 1
ATOM 829 N N . VAL A 1 110 ? 8.222 -8.165 -11.404 1.00 96.56 110 VAL A N 1
ATOM 830 C CA . VAL A 1 110 ? 8.087 -7.117 -12.426 1.00 96.56 110 VAL A CA 1
ATOM 831 C C . VAL A 1 110 ? 7.547 -5.815 -11.849 1.00 96.56 110 VAL A C 1
ATOM 833 O O . VAL A 1 110 ? 6.728 -5.805 -10.929 1.00 96.56 110 VAL A O 1
ATOM 836 N N . LEU A 1 111 ? 7.984 -4.699 -12.430 1.00 96.44 111 LEU A N 1
ATOM 837 C CA . LEU A 1 111 ? 7.465 -3.364 -12.166 1.00 96.44 111 LEU A CA 1
ATOM 838 C C . LEU A 1 111 ? 6.628 -2.852 -13.329 1.00 96.44 111 LEU A C 1
ATOM 840 O O . LEU A 1 111 ? 6.947 -3.071 -14.494 1.00 96.44 111 LEU A O 1
ATOM 844 N N . ARG A 1 112 ? 5.581 -2.095 -13.015 1.00 96.12 112 ARG A N 1
ATOM 845 C CA . ARG A 1 112 ? 4.822 -1.313 -13.995 1.00 96.12 112 ARG A CA 1
ATOM 846 C C . ARG A 1 112 ? 4.629 0.090 -13.454 1.00 96.12 112 ARG A C 1
ATOM 848 O O . ARG A 1 112 ? 4.243 0.266 -12.301 1.00 96.12 112 ARG A O 1
ATOM 855 N N . VAL A 1 113 ? 4.864 1.085 -14.299 1.00 94.50 113 VAL A N 1
ATOM 856 C CA . VAL A 1 113 ? 4.582 2.489 -13.991 1.00 94.50 113 VAL A CA 1
ATOM 857 C C . VAL A 1 113 ? 3.689 3.051 -15.080 1.00 94.50 113 VAL A C 1
ATOM 859 O O . VAL A 1 113 ? 3.886 2.788 -16.263 1.00 94.50 113 VAL A O 1
ATOM 862 N N . GLY A 1 114 ? 2.695 3.829 -14.676 1.00 93.19 114 GLY A N 1
ATOM 863 C CA . GLY A 1 114 ? 1.810 4.521 -15.598 1.00 93.19 114 GLY A CA 1
ATOM 864 C C . GLY A 1 114 ? 1.151 5.733 -14.949 1.00 93.19 114 GLY A C 1
ATOM 865 O O . GLY A 1 114 ? 1.359 5.991 -13.763 1.00 93.19 114 GLY A O 1
ATOM 866 N N . PRO A 1 115 ? 0.344 6.488 -15.708 1.00 93.81 115 PRO A N 1
ATOM 867 C CA . PRO A 1 115 ? -0.451 7.567 -15.140 1.00 93.81 115 PRO A CA 1
ATOM 868 C C . PRO A 1 115 ? -1.476 7.002 -14.151 1.00 93.81 115 PRO A C 1
ATOM 870 O O . PRO A 1 115 ? -2.144 6.005 -14.440 1.00 93.81 115 PRO A O 1
ATOM 873 N N . ALA A 1 116 ? -1.638 7.655 -13.003 1.00 95.62 116 ALA A N 1
ATOM 874 C CA . ALA A 1 116 ? -2.687 7.316 -12.056 1.00 95.62 116 ALA A CA 1
ATOM 875 C C . ALA A 1 116 ? -4.052 7.721 -12.620 1.00 95.62 116 ALA A C 1
ATOM 877 O O . ALA A 1 116 ? -4.270 8.865 -13.022 1.00 95.62 116 ALA A O 1
ATOM 878 N N . ARG A 1 117 ? -4.989 6.771 -12.644 1.00 96.00 117 ARG A N 1
ATOM 879 C CA . ARG A 1 117 ? -6.340 6.971 -13.184 1.00 96.00 117 ARG A CA 1
ATOM 880 C C . ARG A 1 117 ? -7.353 6.856 -12.054 1.00 96.00 117 ARG A C 1
ATOM 882 O O . ARG A 1 117 ? -7.502 5.747 -11.546 1.00 96.00 117 ARG A O 1
ATOM 889 N N . PRO A 1 118 ? -8.014 7.947 -11.632 1.00 96.50 118 PRO A N 1
ATOM 890 C CA . PRO A 1 118 ? -9.026 7.882 -10.587 1.00 96.50 118 PRO A CA 1
ATOM 891 C C . PRO A 1 118 ? -10.128 6.884 -10.941 1.00 96.50 118 PRO A C 1
ATOM 893 O O . PRO A 1 118 ? -10.558 6.810 -12.092 1.00 96.50 118 PRO A O 1
ATOM 896 N N . VAL A 1 119 ? -10.588 6.136 -9.946 1.00 96.81 119 VAL A N 1
ATOM 897 C CA . VAL A 1 119 ? -11.722 5.216 -10.063 1.00 96.81 119 VAL A CA 1
ATOM 898 C C . VAL A 1 119 ? -12.710 5.461 -8.924 1.00 96.81 119 VAL A C 1
ATOM 900 O O . VAL A 1 119 ? -12.317 5.986 -7.878 1.00 96.81 119 VAL A O 1
ATOM 903 N N . PRO A 1 120 ? -13.989 5.086 -9.097 1.00 94.88 120 PRO A N 1
ATOM 904 C CA . PRO A 1 120 ? -14.942 5.077 -7.995 1.00 94.88 120 PRO A CA 1
ATOM 905 C C . PRO A 1 120 ? -14.463 4.199 -6.832 1.00 94.88 120 PRO A C 1
ATOM 907 O O . PRO A 1 120 ? -13.638 3.302 -7.019 1.00 94.88 120 PRO A O 1
ATOM 910 N N . LEU A 1 121 ? -15.039 4.423 -5.646 1.00 92.75 121 LEU A N 1
ATOM 911 C CA . LEU A 1 121 ? -14.817 3.584 -4.468 1.00 92.75 121 LEU A CA 1
ATOM 912 C C . LEU A 1 121 ? -14.957 2.092 -4.836 1.00 92.75 121 LEU A C 1
ATOM 914 O O . LEU A 1 121 ? -16.038 1.681 -5.277 1.00 92.75 121 LEU A O 1
ATOM 918 N N . PRO A 1 122 ? -13.911 1.269 -4.636 1.00 92.38 122 PRO A N 1
ATOM 919 C CA . PRO A 1 122 ? -13.965 -0.140 -4.981 1.00 92.38 122 PRO A CA 1
ATOM 920 C C . PRO A 1 122 ? -15.089 -0.887 -4.255 1.00 92.38 122 PRO A C 1
ATOM 922 O O . PRO A 1 122 ? -15.460 -0.597 -3.107 1.00 92.38 122 PRO A O 1
ATOM 925 N N . ALA A 1 123 ? -15.632 -1.896 -4.931 1.00 87.94 123 ALA A N 1
ATOM 926 C CA . ALA A 1 123 ? -16.453 -2.900 -4.274 1.00 87.94 123 ALA A CA 1
ATOM 927 C C . ALA A 1 123 ? -15.567 -3.741 -3.341 1.00 87.94 123 ALA A C 1
ATOM 929 O O . ALA A 1 123 ? -14.450 -4.112 -3.700 1.00 87.94 123 ALA A O 1
ATOM 930 N N . GLY A 1 124 ? -16.071 -4.054 -2.153 1.00 83.69 124 GLY A N 1
ATOM 931 C CA . GLY A 1 124 ? -15.378 -4.889 -1.179 1.00 83.69 124 GLY A CA 1
ATOM 932 C C . GLY A 1 124 ? -16.365 -5.528 -0.221 1.00 83.69 124 GLY A C 1
ATOM 933 O O . GLY A 1 124 ? -17.506 -5.086 -0.111 1.00 83.69 124 GLY A O 1
ATOM 934 N N . GLU A 1 125 ? -15.909 -6.577 0.450 1.00 84.81 125 GLU A N 1
ATOM 935 C CA . GLU A 1 125 ? -16.680 -7.307 1.456 1.00 84.81 125 GLU A CA 1
ATOM 936 C C . GLU A 1 125 ? -16.796 -6.496 2.747 1.00 84.81 125 GLU A C 1
ATOM 938 O O . GLU A 1 125 ? -17.862 -6.425 3.355 1.00 84.81 125 GLU A O 1
ATOM 943 N N . ARG A 1 126 ? -15.705 -5.829 3.137 1.00 91.25 126 ARG A N 1
ATOM 944 C CA . ARG A 1 126 ? -15.682 -4.914 4.277 1.00 91.25 126 ARG A CA 1
ATOM 945 C C . ARG A 1 126 ? -15.112 -3.564 3.884 1.00 91.25 126 ARG A C 1
ATOM 947 O O . ARG A 1 126 ? -14.215 -3.460 3.046 1.00 91.25 126 ARG A O 1
ATOM 954 N N . ARG A 1 127 ? -15.631 -2.530 4.539 1.00 94.56 127 ARG A N 1
ATOM 955 C CA . ARG A 1 127 ? -15.140 -1.157 4.464 1.00 94.56 127 ARG A CA 1
ATOM 956 C C . ARG A 1 127 ? -14.929 -0.640 5.874 1.00 94.56 127 ARG A C 1
ATOM 958 O O . ARG A 1 127 ? -15.723 -0.951 6.758 1.00 94.56 127 ARG A O 1
ATOM 965 N N . PHE A 1 128 ? -13.884 0.145 6.066 1.00 95.56 128 PHE A N 1
ATOM 966 C CA . PHE A 1 128 ? -13.601 0.788 7.340 1.00 95.56 128 PHE A CA 1
ATOM 967 C C . PHE A 1 128 ? -12.983 2.161 7.117 1.00 95.56 128 PHE A C 1
ATOM 969 O O . PHE A 1 128 ? -12.438 2.446 6.049 1.00 95.56 128 PHE A O 1
ATOM 976 N N . ALA A 1 129 ? -13.062 2.998 8.141 1.00 96.56 129 ALA A N 1
ATOM 977 C CA . ALA A 1 129 ? -12.358 4.260 8.187 1.00 96.56 129 ALA A CA 1
ATOM 978 C C . ALA A 1 129 ? -11.739 4.434 9.568 1.00 96.56 129 ALA A C 1
ATOM 980 O O . ALA A 1 129 ? -12.385 4.138 10.571 1.00 96.56 129 ALA A O 1
ATOM 981 N N . VAL A 1 130 ? -10.499 4.904 9.598 1.00 97.00 130 VAL A N 1
ATOM 982 C CA . VAL A 1 130 ? -9.776 5.235 10.825 1.00 97.00 130 VAL A CA 1
ATOM 983 C C . VAL A 1 130 ? -9.130 6.604 10.679 1.00 97.00 130 VAL A C 1
ATOM 985 O O . VAL A 1 130 ? -8.824 7.051 9.569 1.00 97.00 130 VAL A O 1
ATOM 988 N N . ARG A 1 131 ? -8.914 7.274 11.804 1.00 96.69 131 ARG A N 1
ATOM 989 C CA . ARG A 1 131 ? -8.215 8.555 11.868 1.00 96.69 131 ARG A CA 1
ATOM 990 C C . ARG A 1 131 ? -7.129 8.497 12.929 1.00 96.69 131 ARG A C 1
ATOM 992 O O . ARG A 1 131 ? -7.402 8.094 14.052 1.00 96.69 131 ARG A O 1
ATOM 999 N N . THR A 1 132 ? -5.927 8.935 12.588 1.00 96.44 132 THR A N 1
ATOM 1000 C CA . THR A 1 132 ? -4.825 9.090 13.540 1.00 96.44 132 THR A CA 1
ATOM 1001 C C . THR A 1 132 ? -4.367 10.541 13.569 1.00 96.44 132 THR A C 1
ATOM 1003 O O . THR A 1 132 ? -4.458 11.260 12.573 1.00 96.44 132 THR A O 1
ATOM 1006 N N . ASP A 1 133 ? -3.900 10.995 14.723 1.00 94.19 133 ASP A N 1
ATOM 1007 C CA . ASP A 1 133 ? -3.305 12.321 14.936 1.00 94.19 133 ASP A CA 1
ATOM 1008 C C . ASP A 1 133 ? -1.867 12.232 15.474 1.00 94.19 133 ASP A C 1
ATOM 1010 O O . ASP A 1 133 ? -1.249 13.236 15.828 1.00 94.19 133 ASP A O 1
ATOM 1014 N N . THR A 1 134 ? -1.322 11.017 15.495 1.00 93.38 134 THR A N 1
ATOM 1015 C CA . THR A 1 134 ? 0.026 10.697 15.955 1.00 93.38 134 THR A CA 1
ATOM 1016 C C . THR A 1 134 ? 0.981 10.480 14.781 1.00 93.38 134 THR A C 1
ATOM 1018 O O . THR A 1 134 ? 0.578 10.316 13.627 1.00 93.38 134 THR A O 1
ATOM 1021 N N . SER A 1 135 ? 2.287 10.497 15.055 1.00 88.81 135 SER A N 1
ATOM 1022 C CA . SER A 1 135 ? 3.300 10.277 14.022 1.00 88.81 135 SER A CA 1
ATOM 1023 C C . SER A 1 135 ? 3.367 8.807 13.605 1.00 88.81 135 SER A C 1
ATOM 1025 O O . SER A 1 135 ? 3.305 7.913 14.448 1.00 88.81 135 SER A O 1
ATOM 1027 N N . ALA A 1 136 ? 3.575 8.557 12.309 1.00 86.44 136 ALA A N 1
ATOM 1028 C CA . ALA A 1 136 ? 3.650 7.213 11.724 1.00 86.44 136 ALA A CA 1
ATOM 1029 C C . ALA A 1 136 ? 4.658 6.281 12.424 1.00 86.44 136 ALA A C 1
ATOM 1031 O O . ALA A 1 136 ? 4.423 5.085 12.550 1.00 86.44 136 ALA A O 1
ATOM 1032 N N . GLY A 1 137 ? 5.782 6.833 12.895 1.00 81.69 137 GLY A N 1
ATOM 1033 C CA . GLY A 1 137 ? 6.826 6.076 13.590 1.00 81.69 137 GLY A CA 1
ATOM 1034 C C . GLY A 1 137 ? 6.545 5.804 15.070 1.00 81.69 137 GLY A C 1
ATOM 1035 O O . GLY A 1 137 ? 7.357 5.157 15.726 1.00 81.69 137 GLY A O 1
ATOM 1036 N N . SER A 1 138 ? 5.444 6.317 15.626 1.00 88.94 138 SER A N 1
ATOM 1037 C CA . SER A 1 138 ? 5.098 6.100 17.030 1.00 88.94 138 SER A CA 1
ATOM 1038 C C . SER A 1 138 ? 4.282 4.813 17.212 1.00 88.94 138 SER A C 1
ATOM 1040 O O . SER A 1 138 ? 3.396 4.535 16.403 1.00 88.94 138 SER A O 1
ATOM 1042 N N . PRO A 1 139 ? 4.481 4.058 18.311 1.00 89.75 139 PRO A N 1
ATOM 1043 C CA . PRO A 1 139 ? 3.603 2.936 18.656 1.00 89.75 139 PRO A CA 1
ATOM 1044 C C . PRO A 1 139 ? 2.125 3.343 18.786 1.00 89.75 139 PRO A C 1
ATOM 1046 O O . PRO A 1 139 ? 1.230 2.540 18.526 1.00 89.75 139 PRO A O 1
ATOM 1049 N N . ALA A 1 140 ? 1.873 4.607 19.143 1.00 94.75 140 ALA A N 1
ATOM 1050 C CA . ALA A 1 140 ? 0.533 5.165 19.277 1.00 94.75 140 ALA A CA 1
ATOM 1051 C C . ALA A 1 140 ? -0.241 5.195 17.949 1.00 94.75 140 ALA A C 1
ATOM 1053 O O . ALA A 1 140 ? -1.462 5.070 17.969 1.00 94.75 140 ALA A O 1
ATOM 1054 N N . PHE A 1 141 ? 0.443 5.294 16.804 1.00 94.88 141 PHE A N 1
ATOM 1055 C CA . PHE A 1 141 ? -0.217 5.248 15.498 1.00 94.88 141 PHE A CA 1
ATOM 1056 C C . PHE A 1 141 ? -0.893 3.897 15.277 1.00 94.88 141 PHE A C 1
ATOM 1058 O O . PHE A 1 141 ? -2.093 3.830 15.015 1.00 94.88 141 PHE A O 1
ATOM 1065 N N . THR A 1 142 ? -0.128 2.812 15.422 1.00 94.19 142 THR A N 1
ATOM 1066 C CA . THR A 1 142 ? -0.634 1.442 15.278 1.00 94.19 142 THR A CA 1
ATOM 1067 C C . THR A 1 142 ? -1.740 1.156 16.293 1.00 94.19 142 THR A C 1
ATOM 1069 O O . THR A 1 142 ? -2.769 0.588 15.928 1.00 94.19 142 THR A O 1
ATOM 1072 N N . ALA A 1 143 ? -1.564 1.602 17.543 1.00 94.69 143 ALA A N 1
ATOM 1073 C CA . ALA A 1 143 ? -2.565 1.447 18.595 1.00 94.69 143 ALA A CA 1
ATOM 1074 C C . ALA A 1 143 ? -3.891 2.140 18.240 1.00 94.69 143 ALA A C 1
ATOM 1076 O O . ALA A 1 143 ? -4.933 1.495 18.279 1.00 94.69 143 ALA A O 1
ATOM 1077 N N . GLN A 1 144 ? -3.863 3.402 17.792 1.00 97.00 144 GLN A N 1
ATOM 1078 C CA . GLN A 1 144 ? -5.075 4.132 17.398 1.00 97.00 144 GLN A CA 1
ATOM 1079 C C . GLN A 1 144 ? -5.823 3.458 16.241 1.00 97.00 144 GLN A C 1
ATOM 1081 O O . GLN A 1 144 ? -7.057 3.463 16.226 1.00 97.00 144 GLN A O 1
ATOM 1086 N N . VAL A 1 145 ? -5.105 2.885 15.266 1.00 96.62 145 VAL A N 1
ATOM 1087 C CA . VAL A 1 145 ? -5.725 2.104 14.182 1.00 96.62 145 VAL A CA 1
ATOM 1088 C C . VAL A 1 145 ? -6.410 0.858 14.749 1.00 96.62 145 VAL A C 1
ATOM 1090 O O . VAL A 1 145 ? -7.573 0.609 14.433 1.00 96.62 145 VAL A O 1
ATOM 1093 N N . GLY A 1 146 ? -5.717 0.105 15.609 1.00 95.00 146 GLY A N 1
ATOM 1094 C CA . GLY A 1 146 ? -6.244 -1.111 16.230 1.00 95.00 146 GLY A CA 1
ATOM 1095 C C . GLY A 1 146 ? -7.459 -0.856 17.125 1.00 95.00 146 GLY A C 1
ATOM 1096 O O . GLY A 1 146 ? -8.466 -1.548 17.003 1.00 95.00 146 GLY A O 1
ATOM 1097 N N . GLU A 1 147 ? -7.412 0.176 17.969 1.00 95.94 147 GLU A N 1
ATOM 1098 C CA . GLU A 1 147 ? -8.500 0.565 18.876 1.00 95.94 147 GLU A CA 1
ATOM 1099 C C . GLU A 1 147 ? -9.790 0.901 18.120 1.00 95.94 147 GLU A C 1
ATOM 1101 O O . GLU A 1 147 ? -10.869 0.422 18.475 1.00 95.94 147 GLU A O 1
ATOM 1106 N N . GLN A 1 148 ? -9.685 1.655 17.022 1.00 97.12 148 GLN A N 1
ATOM 1107 C CA . GLN A 1 148 ? -10.835 1.995 16.175 1.00 97.12 148 GLN A CA 1
ATOM 1108 C C . GLN A 1 148 ? -11.433 0.780 15.450 1.00 97.12 148 GLN A C 1
ATOM 1110 O O . GLN A 1 148 ? -12.572 0.839 14.984 1.00 97.12 148 GLN A O 1
ATOM 1115 N N . LEU A 1 149 ? -10.692 -0.328 15.368 1.00 94.88 149 LEU A N 1
ATOM 1116 C CA . LEU A 1 149 ? -11.101 -1.572 14.718 1.00 94.88 149 LEU A CA 1
ATOM 1117 C C . LEU A 1 149 ? -11.302 -2.734 15.702 1.00 94.88 149 LEU A C 1
ATOM 1119 O O . LEU A 1 149 ? -11.574 -3.850 15.264 1.00 94.88 149 LEU A O 1
ATOM 1123 N N . ALA A 1 150 ? -11.216 -2.509 17.017 1.00 91.19 150 ALA A N 1
ATOM 1124 C CA . ALA A 1 150 ? -11.229 -3.574 18.025 1.00 91.19 150 ALA A CA 1
ATOM 1125 C C . ALA A 1 150 ? -12.516 -4.425 18.016 1.00 91.19 150 ALA A C 1
ATOM 1127 O O . ALA A 1 150 ? -12.482 -5.605 18.349 1.00 91.19 150 ALA A O 1
ATOM 1128 N N . GLY A 1 151 ? -13.648 -3.851 17.595 1.00 87.38 151 GLY A N 1
ATOM 1129 C CA . GLY A 1 151 ? -14.926 -4.561 17.449 1.00 87.38 151 GLY A CA 1
ATOM 1130 C C . GLY A 1 151 ? -15.165 -5.181 16.069 1.00 87.38 151 GLY A C 1
ATOM 1131 O O . GLY A 1 151 ? -16.236 -5.740 15.824 1.00 87.38 151 GLY A O 1
ATOM 1132 N N . ALA A 1 152 ? -14.222 -5.050 15.134 1.00 90.31 152 ALA A N 1
ATOM 1133 C CA . ALA A 1 152 ? -14.394 -5.585 13.796 1.00 90.31 152 ALA A CA 1
ATOM 1134 C C . ALA A 1 152 ? -14.286 -7.114 13.814 1.00 90.31 152 ALA A C 1
ATOM 1136 O O . ALA A 1 152 ? -13.357 -7.690 14.371 1.00 90.31 152 ALA A O 1
ATOM 1137 N N . GLN A 1 153 ? -15.234 -7.786 13.165 1.00 88.75 153 GLN A N 1
ATOM 1138 C CA . GLN A 1 153 ? -15.148 -9.229 12.982 1.00 88.75 153 GLN A CA 1
ATOM 1139 C C . GLN A 1 153 ? -14.032 -9.550 11.977 1.00 88.75 153 GLN A C 1
ATOM 1141 O O . GLN A 1 153 ? -13.988 -8.975 10.884 1.00 88.75 153 GLN A O 1
ATOM 1146 N N . ALA A 1 154 ? -13.180 -10.512 12.326 1.00 89.75 154 ALA A N 1
ATOM 1147 C CA . ALA A 1 154 ? -12.119 -10.984 11.449 1.00 89.75 154 ALA A CA 1
ATOM 1148 C C . ALA A 1 154 ? -12.666 -11.501 10.108 1.00 89.75 154 ALA A C 1
ATOM 1150 O O . ALA A 1 154 ? -13.799 -11.990 9.993 1.00 89.75 154 ALA A O 1
ATOM 1151 N N . LEU A 1 155 ? -11.853 -11.380 9.064 1.00 90.94 155 LEU A N 1
ATOM 1152 C CA . LEU A 1 155 ? -12.142 -11.969 7.764 1.00 90.94 155 LEU A CA 1
ATOM 1153 C C . LEU A 1 155 ? -11.937 -13.490 7.811 1.00 90.94 155 LEU A C 1
ATOM 1155 O O . LEU A 1 155 ? -10.943 -13.948 8.388 1.00 90.94 155 LEU A O 1
ATOM 1159 N N . PRO A 1 156 ? -12.809 -14.280 7.152 1.00 90.75 156 PRO A N 1
ATOM 1160 C CA . PRO A 1 156 ? -12.595 -15.717 6.994 1.00 90.75 156 PRO A CA 1
ATOM 1161 C C . PRO A 1 156 ? -11.218 -16.008 6.401 1.00 90.75 156 PRO A C 1
ATOM 1163 O O . PRO A 1 156 ? -10.723 -15.199 5.617 1.00 90.75 156 PRO A O 1
ATOM 1166 N N . ALA A 1 157 ? -10.623 -17.155 6.740 1.00 89.69 157 ALA A N 1
ATOM 1167 C CA . ALA A 1 157 ? -9.304 -17.577 6.262 1.00 89.69 157 ALA A CA 1
ATOM 1168 C C . ALA A 1 157 ? -9.170 -17.561 4.718 1.00 89.69 157 ALA A C 1
ATOM 1170 O O . ALA A 1 157 ? -10.155 -17.697 3.985 1.00 89.69 157 ALA A O 1
ATOM 1171 N N . GLY A 1 158 ? -7.931 -17.407 4.232 1.00 92.56 158 GLY A N 1
ATOM 1172 C CA . GLY A 1 158 ? -7.592 -17.369 2.803 1.00 92.56 158 GLY A CA 1
ATOM 1173 C C . GLY A 1 158 ? -6.969 -16.051 2.314 1.00 92.56 158 GLY A C 1
ATOM 1174 O O . GLY A 1 158 ? -6.740 -15.144 3.122 1.00 92.56 158 GLY A O 1
ATOM 1175 N N . PRO A 1 159 ? -6.673 -15.952 1.007 1.00 95.50 159 PRO A N 1
ATOM 1176 C CA . PRO A 1 159 ? -6.054 -14.780 0.392 1.00 95.50 159 PRO A CA 1
ATOM 1177 C C . PRO A 1 159 ? -6.961 -13.545 0.423 1.00 95.50 159 PRO A C 1
ATOM 1179 O O . PRO A 1 159 ? -8.182 -13.630 0.270 1.00 95.50 159 PRO A O 1
ATOM 1182 N N . VAL A 1 160 ? -6.347 -12.378 0.599 1.00 96.06 160 VAL A N 1
ATOM 1183 C CA . VAL A 1 160 ? -7.024 -11.086 0.735 1.00 96.06 160 VAL A CA 1
ATOM 1184 C C . VAL A 1 160 ? -6.478 -10.082 -0.279 1.00 96.06 160 VAL A C 1
ATOM 1186 O O . VAL A 1 160 ? -5.267 -9.955 -0.461 1.00 96.06 160 VAL A O 1
ATOM 1189 N N . GLN A 1 161 ? -7.392 -9.333 -0.893 1.00 97.25 161 GLN A N 1
ATOM 1190 C CA . GLN A 1 161 ? -7.109 -8.056 -1.533 1.00 97.25 161 GLN A CA 1
ATOM 1191 C C . GLN A 1 161 ? -7.431 -6.925 -0.546 1.00 97.25 161 GLN A C 1
ATOM 1193 O O . GLN A 1 161 ? -8.543 -6.851 -0.014 1.00 97.25 161 GLN A O 1
ATOM 1198 N N . LEU A 1 162 ? -6.469 -6.031 -0.327 1.00 98.06 162 LEU A N 1
ATOM 1199 C CA . LEU A 1 162 ? -6.583 -4.868 0.548 1.00 98.06 162 LEU A CA 1
ATOM 1200 C C . LEU A 1 162 ? -6.311 -3.590 -0.245 1.00 98.06 162 LEU A C 1
ATOM 1202 O O . LEU A 1 162 ? -5.283 -3.473 -0.905 1.00 98.06 162 LEU A O 1
ATOM 1206 N N . GLN A 1 163 ? -7.204 -2.609 -0.148 1.00 98.44 163 GLN A N 1
ATOM 1207 C CA . GLN A 1 163 ? -6.965 -1.264 -0.665 1.00 98.44 163 GLN A CA 1
ATOM 1208 C C . GLN A 1 163 ? -7.113 -0.234 0.451 1.00 98.44 163 GLN A C 1
ATOM 1210 O O . GLN A 1 163 ? -8.119 -0.239 1.155 1.00 98.44 163 GLN A O 1
ATOM 1215 N N . LEU A 1 164 ? -6.141 0.665 0.585 1.00 98.50 164 LEU A N 1
ATOM 1216 C CA . LEU A 1 164 ? -6.128 1.751 1.561 1.00 98.50 164 LEU A CA 1
ATOM 1217 C C . LEU A 1 164 ? -6.016 3.089 0.827 1.00 98.50 164 LEU A C 1
ATOM 1219 O O . LEU A 1 164 ? -5.133 3.266 -0.006 1.00 98.50 164 LEU A O 1
ATOM 1223 N N . SER A 1 165 ? -6.901 4.031 1.137 1.00 98.31 165 SER A N 1
ATOM 1224 C CA . SER A 1 165 ? -6.827 5.422 0.687 1.00 98.31 165 SER A CA 1
ATOM 1225 C C . SER A 1 165 ? -6.476 6.316 1.867 1.00 98.31 165 SER A C 1
ATOM 1227 O O . SER A 1 165 ? -7.252 6.412 2.816 1.00 98.31 165 SER A O 1
ATOM 1229 N N . TYR A 1 166 ? -5.346 7.005 1.764 1.00 98.25 166 TYR A N 1
ATOM 1230 C CA . TYR A 1 166 ? -4.822 7.952 2.735 1.00 98.25 166 TYR A CA 1
ATOM 1231 C C . TYR A 1 166 ? -5.181 9.382 2.330 1.00 98.25 166 TYR A C 1
ATOM 1233 O O . TYR A 1 166 ? -4.796 9.837 1.250 1.00 98.25 166 TYR A O 1
ATOM 1241 N N . THR A 1 167 ? -5.867 10.101 3.213 1.00 97.75 167 THR A N 1
ATOM 1242 C CA . THR A 1 167 ? -5.968 11.563 3.169 1.00 97.75 167 THR A CA 1
ATOM 1243 C C . THR A 1 167 ? -4.936 12.127 4.133 1.00 97.75 167 THR A C 1
ATOM 1245 O O . THR A 1 167 ? -5.016 11.883 5.339 1.00 97.75 167 THR A O 1
ATOM 1248 N N . VAL A 1 168 ? -3.958 12.854 3.596 1.00 96.50 168 VAL A N 1
ATOM 1249 C CA . VAL A 1 168 ? -2.792 13.343 4.345 1.00 96.50 168 VAL A CA 1
ATOM 1250 C C . VAL A 1 168 ? -2.536 14.826 4.083 1.00 96.50 168 VAL A C 1
ATOM 1252 O O . VAL A 1 168 ? -2.925 15.335 3.029 1.00 96.50 168 VAL A O 1
ATOM 1255 N N . PRO A 1 169 ? -1.852 15.532 4.994 1.00 94.50 169 PRO A N 1
ATOM 1256 C CA . PRO A 1 169 ? -1.372 16.884 4.728 1.00 94.50 169 PRO A CA 1
ATOM 1257 C C . PRO A 1 169 ? -0.392 16.904 3.540 1.00 94.50 169 PRO A C 1
ATOM 1259 O O . PRO A 1 169 ? 0.345 15.926 3.354 1.00 94.50 169 PRO A O 1
ATOM 1262 N N . PRO A 1 170 ? -0.328 17.996 2.755 1.00 93.06 170 PRO A N 1
ATOM 1263 C CA . PRO A 1 170 ? 0.649 18.132 1.676 1.00 93.06 170 PRO A CA 1
ATOM 1264 C C . PRO A 1 170 ? 2.090 17.901 2.146 1.00 93.06 170 PRO A C 1
ATOM 1266 O O . PRO A 1 170 ? 2.480 18.380 3.212 1.00 93.06 170 PRO A O 1
ATOM 1269 N N . GLY A 1 171 ? 2.883 17.169 1.359 1.00 88.88 171 GLY A N 1
ATOM 1270 C CA . GLY A 1 171 ? 4.293 16.896 1.672 1.00 88.88 171 GLY A CA 1
ATOM 1271 C C . GLY A 1 171 ? 4.530 15.833 2.753 1.00 88.88 171 GLY A C 1
ATOM 1272 O O . GLY A 1 171 ? 5.665 15.637 3.186 1.00 88.88 171 GLY A O 1
ATOM 1273 N N . SER A 1 172 ? 3.487 15.125 3.192 1.00 91.06 172 SER A N 1
ATOM 1274 C CA . SER A 1 172 ? 3.631 14.019 4.144 1.00 91.06 172 SER A CA 1
ATOM 1275 C C . SER A 1 172 ? 4.464 12.873 3.561 1.00 91.06 172 SER A C 1
ATOM 1277 O O . SER A 1 172 ? 4.233 12.449 2.424 1.00 91.06 172 SER A O 1
ATOM 1279 N N . ASN A 1 173 ? 5.356 12.282 4.371 1.00 90.44 173 ASN A N 1
ATOM 1280 C CA . ASN A 1 173 ? 5.938 10.975 4.055 1.00 90.44 173 ASN A CA 1
ATOM 1281 C C . ASN A 1 173 ? 4.867 9.887 4.224 1.00 90.44 173 ASN A C 1
ATOM 1283 O O . ASN A 1 173 ? 4.782 9.206 5.245 1.00 90.44 173 ASN A O 1
ATOM 1287 N N . TRP A 1 174 ? 4.012 9.756 3.215 1.00 94.56 174 TRP A N 1
ATOM 1288 C CA . TRP A 1 174 ? 2.895 8.825 3.249 1.00 94.56 174 TRP A CA 1
ATOM 1289 C C . TRP A 1 174 ? 3.335 7.356 3.187 1.00 94.56 174 TRP A C 1
ATOM 1291 O O . TRP A 1 174 ? 2.602 6.503 3.678 1.00 94.56 174 TRP A O 1
ATOM 1301 N N . ALA A 1 175 ? 4.529 7.059 2.655 1.00 93.50 175 ALA A N 1
ATOM 1302 C CA . ALA A 1 175 ? 5.083 5.704 2.624 1.00 93.50 175 ALA A CA 1
ATOM 1303 C C . ALA A 1 175 ? 5.335 5.152 4.035 1.00 93.50 175 ALA A C 1
ATOM 1305 O O . ALA A 1 175 ? 5.015 3.995 4.321 1.00 93.50 175 ALA A O 1
ATOM 1306 N N . ALA A 1 176 ? 5.790 6.009 4.954 1.00 92.62 176 ALA A N 1
ATOM 1307 C CA . ALA A 1 176 ? 5.981 5.653 6.358 1.00 92.62 176 ALA A CA 1
ATOM 1308 C C . ALA A 1 176 ? 4.678 5.255 7.080 1.00 92.62 176 ALA A C 1
ATOM 1310 O O . ALA A 1 176 ? 4.735 4.600 8.118 1.00 92.62 176 ALA A O 1
ATOM 1311 N N . LEU A 1 177 ? 3.501 5.612 6.548 1.00 95.69 177 LEU A N 1
ATOM 1312 C CA . LEU A 1 177 ? 2.203 5.274 7.146 1.00 95.69 177 LEU A CA 1
ATOM 1313 C C . LEU A 1 177 ? 1.795 3.819 6.891 1.00 95.69 177 LEU A C 1
ATOM 1315 O O . LEU A 1 177 ? 0.972 3.277 7.626 1.00 95.69 177 LEU A O 1
ATOM 1319 N N . TRP A 1 178 ? 2.314 3.172 5.847 1.00 96.00 178 TRP A N 1
ATOM 1320 C CA . TRP A 1 178 ? 1.744 1.918 5.345 1.00 96.00 178 TRP A CA 1
ATOM 1321 C C . TRP A 1 178 ? 1.924 0.748 6.298 1.00 96.00 178 TRP A C 1
ATOM 1323 O O . TRP A 1 178 ? 0.944 0.108 6.673 1.00 96.00 178 TRP A O 1
ATOM 1333 N N . GLN A 1 179 ? 3.165 0.489 6.715 1.00 92.00 179 GLN A N 1
ATOM 1334 C CA . GLN A 1 179 ? 3.465 -0.608 7.628 1.00 92.00 179 GLN A CA 1
ATOM 1335 C C . GLN A 1 179 ? 2.735 -0.472 8.973 1.00 92.00 179 GLN A C 1
ATOM 1337 O O . GLN A 1 179 ? 2.099 -1.449 9.365 1.00 92.00 179 GLN A O 1
ATOM 1342 N N . PRO A 1 180 ? 2.758 0.680 9.676 1.00 93.81 180 PRO A N 1
ATOM 1343 C CA . PRO A 1 180 ? 2.030 0.814 10.937 1.00 93.81 180 PRO A CA 1
ATOM 1344 C C . PRO A 1 180 ? 0.505 0.780 10.744 1.00 93.81 180 PRO A C 1
ATOM 1346 O O . PRO A 1 180 ? -0.202 0.256 11.601 1.00 93.81 180 PRO A O 1
ATOM 1349 N N . THR A 1 181 ? -0.022 1.236 9.598 1.00 96.62 181 THR A N 1
ATOM 1350 C CA . THR A 1 181 ? -1.452 1.057 9.287 1.00 96.62 181 THR A CA 1
ATOM 1351 C C . THR A 1 181 ? -1.802 -0.421 9.183 1.00 96.62 181 THR A C 1
ATOM 1353 O O . THR A 1 181 ? -2.732 -0.860 9.846 1.00 96.62 181 THR A O 1
ATOM 1356 N N . VAL A 1 182 ? -1.059 -1.193 8.379 1.00 94.88 182 VAL A N 1
ATOM 1357 C CA . VAL A 1 182 ? -1.290 -2.636 8.200 1.00 94.88 182 VAL A CA 1
ATOM 1358 C C . VAL A 1 182 ? -1.097 -3.390 9.517 1.00 94.88 182 VAL A C 1
ATOM 1360 O O . VAL A 1 182 ? -1.911 -4.256 9.827 1.00 94.88 182 VAL A O 1
ATOM 1363 N N . ALA A 1 183 ? -0.092 -3.008 10.317 1.00 92.19 183 ALA A N 1
ATOM 1364 C CA . ALA A 1 183 ? 0.149 -3.527 11.665 1.00 92.19 183 ALA A CA 1
ATOM 1365 C C . ALA A 1 183 ? -1.084 -3.391 12.577 1.00 92.19 183 ALA A C 1
ATOM 1367 O O . ALA A 1 183 ? -1.378 -4.294 13.348 1.00 92.19 183 ALA A O 1
ATOM 1368 N N . GLY A 1 184 ? -1.835 -2.292 12.460 1.00 93.75 184 GLY A N 1
ATOM 1369 C CA . GLY A 1 184 ? -3.044 -2.052 13.253 1.00 93.75 184 GLY A CA 1
ATOM 1370 C C . GLY A 1 184 ? -4.284 -2.815 12.775 1.00 93.75 184 GLY A C 1
ATOM 1371 O O . GLY A 1 184 ? -5.325 -2.747 13.423 1.00 93.75 184 GLY A O 1
ATOM 1372 N N . LEU A 1 185 ? -4.219 -3.545 11.654 1.00 94.81 185 LEU A N 1
ATOM 1373 C CA . LEU A 1 185 ? -5.367 -4.273 11.094 1.00 94.81 185 LEU A CA 1
ATOM 1374 C C . LEU A 1 185 ? -5.541 -5.690 11.670 1.00 94.81 185 LEU A C 1
ATOM 1376 O O . LEU A 1 185 ? -6.295 -6.476 11.092 1.00 94.81 185 LEU A O 1
ATOM 1380 N N . THR A 1 186 ? -4.888 -6.032 12.786 1.00 91.38 186 THR A N 1
ATOM 1381 C CA . THR A 1 186 ? -4.936 -7.372 13.406 1.00 91.38 186 THR A CA 1
ATOM 1382 C C . THR A 1 186 ? -6.369 -7.868 13.614 1.00 91.38 186 THR A C 1
ATOM 1384 O O . THR A 1 186 ? -6.690 -8.982 1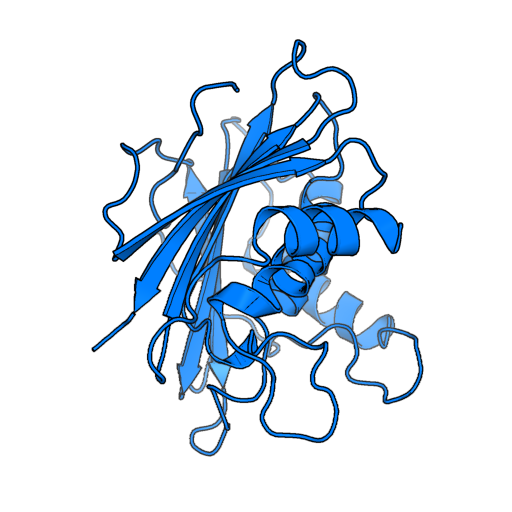3.204 1.00 91.38 186 THR A O 1
ATOM 1387 N N . SER A 1 187 ? -7.283 -7.028 14.117 1.00 90.88 187 SER A N 1
ATOM 1388 C CA . SER A 1 187 ? -8.700 -7.400 14.302 1.00 90.88 187 SER A CA 1
ATOM 1389 C C . SER A 1 187 ? -9.407 -7.806 13.001 1.00 90.88 187 SER A C 1
ATOM 1391 O O . SER A 1 187 ? -10.299 -8.651 13.010 1.00 90.88 187 SER A O 1
ATOM 1393 N N . LEU A 1 188 ? -9.012 -7.224 11.862 1.00 91.81 188 LEU A N 1
ATOM 1394 C CA . LEU A 1 188 ? -9.610 -7.506 10.553 1.00 91.81 188 LEU A CA 1
ATOM 1395 C C . LEU A 1 188 ? -8.952 -8.694 9.847 1.00 91.81 188 LEU A C 1
ATOM 1397 O O . LEU A 1 188 ? -9.651 -9.531 9.273 1.00 91.81 188 LEU A O 1
ATOM 1401 N N . LEU A 1 189 ? -7.620 -8.755 9.849 1.00 91.44 189 LEU A N 1
ATOM 1402 C CA . LEU A 1 189 ? -6.853 -9.782 9.135 1.00 91.44 189 LEU A CA 1
ATOM 1403 C C . LEU A 1 189 ? -6.729 -11.091 9.934 1.00 91.44 189 LEU A C 1
ATOM 1405 O O . LEU A 1 189 ? -6.460 -12.146 9.350 1.00 91.44 189 LEU A O 1
ATOM 1409 N N . GLY A 1 190 ? -6.995 -11.031 11.240 1.00 88.12 190 GLY A N 1
ATOM 1410 C CA . GLY A 1 190 ? -6.648 -12.062 12.209 1.00 88.12 190 GLY A CA 1
ATOM 1411 C C . GLY A 1 190 ? -5.207 -11.900 12.694 1.00 88.12 190 GLY A C 1
ATOM 1412 O O . GLY A 1 190 ? -4.417 -11.163 12.100 1.00 88.12 190 GLY A O 1
ATOM 1413 N N . ALA A 1 191 ? -4.870 -12.608 13.768 1.00 82.00 191 ALA A N 1
ATOM 1414 C CA . ALA A 1 191 ? -3.502 -12.717 14.254 1.00 82.00 191 ALA A CA 1
ATOM 1415 C C . ALA A 1 191 ? -2.732 -13.800 13.487 1.00 82.00 191 ALA A C 1
ATOM 1417 O O . ALA A 1 191 ? -3.330 -14.747 12.962 1.00 82.00 191 ALA A O 1
ATOM 1418 N N . THR A 1 192 ? -1.407 -13.671 13.429 1.00 75.88 192 THR A N 1
ATOM 1419 C CA . THR A 1 192 ? -0.552 -14.780 12.978 1.00 75.88 192 THR A CA 1
ATOM 1420 C C . THR A 1 192 ? -0.748 -16.011 13.875 1.00 75.88 192 THR A C 1
ATOM 1422 O O . THR A 1 192 ? -1.059 -15.877 15.055 1.00 75.88 192 THR A O 1
ATOM 1425 N N . ALA A 1 193 ? -0.623 -17.217 13.309 1.00 61.31 193 ALA A N 1
ATOM 1426 C CA . ALA A 1 193 ? -0.880 -18.469 14.033 1.00 61.31 193 ALA A CA 1
ATOM 1427 C C . ALA A 1 193 ? 0.201 -18.828 15.078 1.00 61.31 193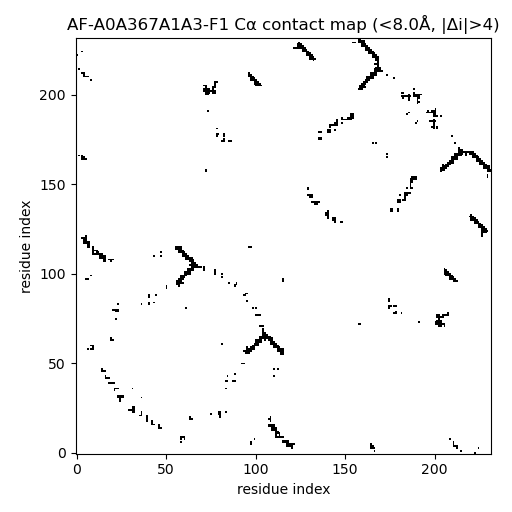 ALA A C 1
ATOM 1429 O O . ALA A 1 193 ? -0.019 -19.736 15.876 1.00 61.31 193 ALA A O 1
ATOM 1430 N N . ASP A 1 194 ? 1.343 -18.134 15.066 1.00 59.22 194 ASP A N 1
ATOM 1431 C CA . ASP A 1 194 ? 2.426 -18.297 16.043 1.00 59.22 194 ASP A CA 1
ATOM 1432 C C . ASP A 1 194 ? 2.152 -17.478 17.325 1.00 59.22 194 ASP A C 1
ATOM 1434 O O . ASP A 1 194 ? 1.226 -16.671 17.361 1.00 59.22 194 ASP A O 1
ATOM 1438 N N . ASP A 1 195 ? 2.990 -17.633 18.362 1.00 56.56 195 ASP A N 1
ATOM 1439 C CA . ASP A 1 195 ? 2.927 -16.983 19.695 1.00 56.56 195 ASP A CA 1
ATOM 1440 C C . ASP A 1 195 ? 2.990 -15.427 19.699 1.00 56.56 195 ASP A C 1
ATOM 1442 O O . ASP A 1 195 ? 3.352 -14.802 20.697 1.00 56.56 195 ASP A O 1
ATOM 1446 N N . ARG A 1 196 ? 2.660 -14.766 18.584 1.00 60.34 196 ARG A N 1
ATOM 1447 C CA . ARG A 1 196 ? 2.623 -13.310 18.395 1.00 60.34 196 ARG A CA 1
ATOM 1448 C C . ARG A 1 196 ? 1.185 -12.865 18.083 1.00 60.34 196 ARG A C 1
ATOM 1450 O O . ARG A 1 196 ? 0.901 -12.467 16.950 1.00 60.34 196 ARG A O 1
ATOM 1457 N N . PRO A 1 197 ? 0.271 -12.924 19.075 1.00 62.91 197 PRO A N 1
ATOM 1458 C CA . PRO A 1 197 ? -1.153 -12.624 18.887 1.00 62.91 197 PRO A CA 1
ATOM 1459 C C . PRO A 1 197 ? -1.418 -11.166 18.484 1.00 62.91 197 PRO A C 1
ATOM 1461 O O . PRO A 1 197 ? -2.474 -10.863 17.933 1.00 62.91 197 PRO A O 1
ATOM 1464 N N . ASP A 1 198 ? -0.453 -10.279 18.726 1.00 66.69 198 ASP A N 1
ATOM 1465 C CA . ASP A 1 198 ? -0.558 -8.855 18.416 1.00 66.69 198 ASP A CA 1
ATOM 1466 C C . ASP A 1 198 ? -0.108 -8.517 16.980 1.00 66.69 198 ASP A C 1
ATOM 1468 O O . ASP A 1 198 ? -0.376 -7.417 16.493 1.00 66.69 198 ASP A O 1
ATOM 1472 N N . GLU A 1 199 ? 0.542 -9.451 16.268 1.00 79.62 199 GLU A N 1
ATOM 1473 C CA . GLU A 1 199 ? 0.932 -9.255 14.867 1.00 79.62 199 GLU A CA 1
ATOM 1474 C C . GLU A 1 199 ? -0.209 -9.643 13.913 1.00 79.62 199 GLU A C 1
ATOM 1476 O O . GLU A 1 199 ? -0.734 -10.762 13.997 1.00 79.62 199 GLU A O 1
ATOM 1481 N N . PRO A 1 200 ? -0.584 -8.771 12.958 1.00 85.12 200 PRO A N 1
ATOM 1482 C CA . PRO A 1 200 ? -1.608 -9.111 11.984 1.00 85.12 200 PRO A CA 1
ATOM 1483 C C . PRO A 1 200 ? -1.116 -10.207 11.043 1.00 85.12 200 PRO A C 1
ATOM 1485 O O . PRO A 1 200 ? 0.046 -10.231 10.640 1.00 85.12 200 PRO A O 1
ATOM 1488 N N . ALA A 1 201 ? -2.037 -11.047 10.579 1.00 88.94 201 ALA A N 1
ATOM 1489 C CA . ALA A 1 201 ? -1.810 -11.998 9.496 1.00 88.94 201 ALA A CA 1
ATOM 1490 C C . ALA A 1 201 ? -1.728 -11.291 8.123 1.00 88.94 201 ALA A C 1
ATOM 1492 O O . ALA A 1 201 ? -2.453 -11.624 7.182 1.00 88.94 201 ALA A O 1
ATOM 1493 N N . ASP A 1 202 ? -0.853 -10.288 7.997 1.00 89.75 202 ASP A N 1
ATOM 1494 C CA . ASP A 1 202 ? -0.653 -9.476 6.790 1.00 89.75 202 ASP A CA 1
ATOM 1495 C C . ASP A 1 202 ? -0.036 -10.266 5.625 1.00 89.75 202 ASP A C 1
ATOM 1497 O O . ASP A 1 202 ? -0.223 -9.902 4.461 1.00 89.75 202 ASP A O 1
ATOM 1501 N N . GLY A 1 203 ? 0.582 -11.416 5.912 1.00 90.62 203 GLY A N 1
ATOM 1502 C CA . GLY A 1 203 ? 0.942 -12.431 4.924 1.00 90.62 203 GLY A CA 1
ATOM 1503 C C . GLY A 1 203 ? -0.243 -12.848 4.047 1.00 90.62 203 GLY A C 1
ATOM 1504 O O . GLY A 1 203 ? -0.076 -13.098 2.857 1.00 90.62 203 GLY A O 1
ATOM 1505 N N . ARG A 1 204 ? -1.477 -12.811 4.555 1.00 94.25 204 ARG A N 1
ATOM 1506 C CA . ARG A 1 204 ? -2.665 -13.176 3.771 1.00 94.25 204 ARG A CA 1
ATOM 1507 C C . ARG A 1 204 ? -3.010 -12.162 2.679 1.00 94.25 204 ARG A C 1
ATOM 1509 O O . ARG A 1 204 ? -3.782 -12.490 1.777 1.00 94.25 204 ARG A O 1
ATOM 1516 N N . VAL A 1 205 ? -2.465 -10.946 2.743 1.00 96.44 205 VAL A N 1
ATOM 1517 C CA . VAL A 1 205 ? -2.671 -9.907 1.730 1.00 96.44 205 VAL A CA 1
ATOM 1518 C C . VAL A 1 205 ? -1.807 -10.223 0.509 1.00 96.44 205 VAL A C 1
ATOM 1520 O O . VAL A 1 205 ? -0.597 -10.000 0.509 1.00 96.44 205 VAL A O 1
ATOM 1523 N N . VAL A 1 206 ? -2.436 -10.760 -0.536 1.00 97.12 206 VAL A N 1
ATOM 1524 C CA . VAL A 1 206 ? -1.776 -11.137 -1.801 1.00 97.12 206 VAL A CA 1
ATOM 1525 C C . VAL A 1 206 ? -1.912 -10.067 -2.881 1.00 97.12 206 VAL A C 1
ATOM 1527 O O . VAL A 1 206 ? -1.151 -10.071 -3.844 1.00 97.12 206 VAL A O 1
ATOM 1530 N N . GLU A 1 207 ? -2.835 -9.123 -2.690 1.00 97.69 207 GLU A N 1
ATOM 1531 C CA . GLU A 1 207 ? -2.961 -7.910 -3.490 1.00 97.69 207 GLU A CA 1
ATOM 1532 C C . GLU A 1 207 ? -3.147 -6.705 -2.562 1.00 97.69 207 GLU A C 1
ATOM 1534 O O . GLU A 1 207 ? -4.093 -6.656 -1.776 1.00 97.69 207 GLU A O 1
ATOM 1539 N N . LEU A 1 208 ? -2.251 -5.725 -2.657 1.00 98.50 208 LEU A N 1
ATOM 1540 C CA . LEU A 1 208 ? -2.270 -4.501 -1.863 1.00 98.50 208 LEU A CA 1
ATOM 1541 C C . LEU A 1 208 ? -2.334 -3.284 -2.787 1.00 98.50 208 LEU A C 1
ATOM 1543 O O . LEU A 1 208 ? -1.550 -3.190 -3.726 1.00 98.50 208 LEU A O 1
ATOM 1547 N N . ALA A 1 209 ? -3.222 -2.337 -2.499 1.00 98.44 209 ALA A N 1
ATOM 1548 C CA . ALA A 1 209 ? -3.241 -1.019 -3.126 1.00 98.44 209 ALA A CA 1
ATOM 1549 C C . ALA A 1 209 ? -3.210 0.083 -2.066 1.00 98.44 209 ALA A C 1
ATOM 1551 O O . ALA A 1 209 ? -3.963 0.046 -1.095 1.00 98.44 209 ALA A O 1
ATOM 1552 N N . LEU A 1 210 ? -2.357 1.077 -2.267 1.00 98.69 210 LEU A N 1
ATOM 1553 C CA . LEU A 1 210 ? -2.125 2.198 -1.367 1.00 98.69 210 LEU A CA 1
ATOM 1554 C C . LEU A 1 210 ? -2.297 3.470 -2.188 1.00 98.69 210 LEU A C 1
ATOM 1556 O O . LEU A 1 210 ? -1.555 3.716 -3.137 1.00 98.69 210 LEU A O 1
ATOM 1560 N N . HIS A 1 211 ? -3.300 4.267 -1.851 1.00 98.44 211 HIS A N 1
ATOM 1561 C CA . HIS A 1 211 ? -3.668 5.474 -2.580 1.00 98.44 211 HIS A CA 1
ATOM 1562 C C . HIS A 1 211 ? -3.470 6.688 -1.688 1.00 98.44 211 HIS A C 1
ATOM 1564 O O . HIS A 1 211 ? -3.778 6.646 -0.502 1.00 98.44 211 HIS A O 1
ATOM 1570 N N . ARG A 1 212 ? -2.988 7.784 -2.259 1.00 97.06 212 ARG A N 1
ATOM 1571 C CA . ARG A 1 212 ? -2.809 9.066 -1.584 1.00 97.06 212 ARG A CA 1
ATOM 1572 C C . ARG A 1 212 ? -3.744 10.107 -2.175 1.00 97.06 212 ARG A C 1
ATOM 1574 O O . ARG A 1 212 ? -3.913 10.209 -3.393 1.00 97.06 212 ARG A O 1
ATOM 1581 N N . ARG A 1 213 ? -4.267 10.949 -1.297 1.00 95.50 213 ARG A N 1
ATOM 1582 C CA . ARG A 1 213 ? -4.764 12.283 -1.601 1.00 95.50 213 ARG A CA 1
ATOM 1583 C C . ARG A 1 213 ? -4.168 13.252 -0.590 1.00 95.50 213 ARG A C 1
ATOM 1585 O O . ARG A 1 213 ? -4.249 13.018 0.611 1.00 95.50 213 ARG A O 1
ATOM 1592 N N . GLU 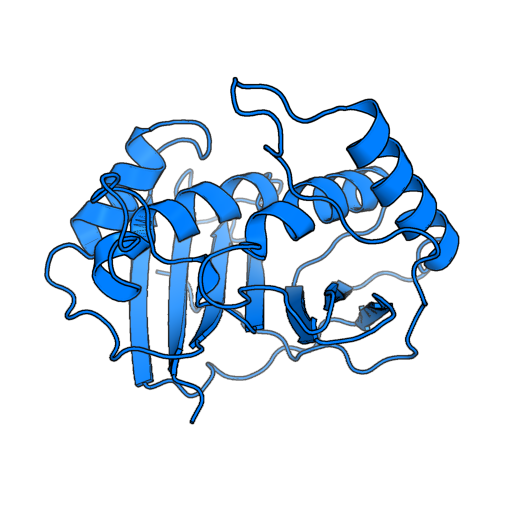A 1 214 ? -3.630 14.355 -1.086 1.00 95.19 214 GLU A N 1
ATOM 1593 C CA . GLU A 1 214 ? -3.267 15.476 -0.226 1.00 95.19 214 GLU A CA 1
ATOM 1594 C C . GLU A 1 214 ? -4.494 16.359 0.039 1.00 95.19 214 GLU A C 1
ATOM 1596 O O . GLU A 1 214 ? -5.293 16.625 -0.867 1.00 95.19 214 GLU A O 1
ATOM 1601 N N . ASP A 1 215 ? -4.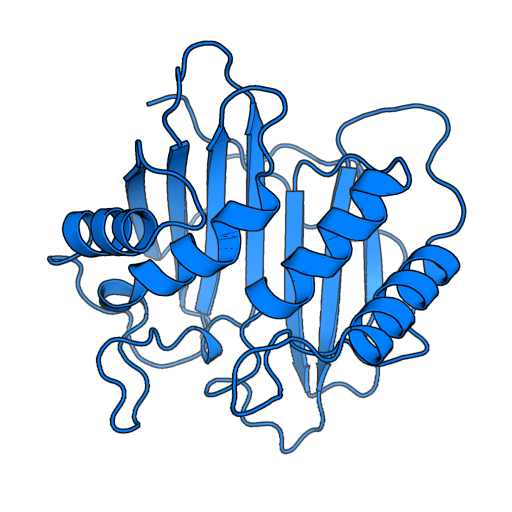657 16.790 1.286 1.00 95.12 215 ASP A N 1
ATOM 1602 C CA . ASP A 1 215 ? -5.710 17.704 1.713 1.00 95.12 215 ASP A CA 1
ATOM 1603 C C . ASP A 1 215 ? -5.138 18.736 2.703 1.00 95.12 215 ASP A C 1
ATOM 1605 O O . ASP A 1 215 ? -4.760 18.368 3.817 1.00 95.12 215 ASP A O 1
ATOM 1609 N N . PRO A 1 216 ? -5.060 20.032 2.340 1.00 92.81 216 PRO A N 1
ATOM 1610 C CA . PRO A 1 216 ? -4.516 21.060 3.226 1.00 92.81 216 PRO A CA 1
ATOM 1611 C C . PRO A 1 216 ? -5.392 21.329 4.462 1.00 92.81 216 PRO A C 1
ATOM 1613 O O . PRO A 1 216 ? -4.930 21.976 5.399 1.00 92.81 216 PRO A O 1
ATOM 1616 N N . PHE A 1 217 ? -6.635 20.839 4.500 1.00 93.06 217 PHE A N 1
ATOM 1617 C CA . PHE A 1 217 ? -7.577 21.074 5.597 1.00 93.06 217 PHE A CA 1
ATOM 1618 C C . PHE A 1 217 ? -7.620 19.937 6.627 1.00 93.06 217 PHE A C 1
ATOM 1620 O O . PHE A 1 217 ? -8.300 20.064 7.645 1.00 93.06 217 PHE A O 1
ATOM 1627 N N . VAL A 1 218 ? -6.890 18.835 6.411 1.00 90.81 218 VAL A N 1
ATOM 1628 C CA . VAL A 1 218 ? -6.857 17.698 7.354 1.00 90.81 218 VAL A CA 1
ATOM 1629 C C . VAL A 1 218 ? -6.013 17.984 8.613 1.00 90.81 218 VAL A C 1
ATOM 1631 O O . VAL A 1 218 ? -6.084 17.248 9.603 1.00 90.81 218 VAL A O 1
ATOM 1634 N N . GLY A 1 219 ? -5.266 19.094 8.621 1.00 89.94 219 GLY A N 1
ATOM 1635 C CA . GLY A 1 219 ? -4.437 19.530 9.744 1.00 89.94 219 GLY A CA 1
ATOM 1636 C C . GLY A 1 219 ? -3.175 18.681 9.871 1.00 89.94 219 GLY A C 1
ATOM 1637 O O . GLY A 1 219 ? -2.400 18.598 8.929 1.00 89.94 219 GLY A O 1
ATOM 1638 N N . HIS A 1 220 ? -2.969 18.054 11.030 1.00 88.81 220 HIS A N 1
ATOM 1639 C CA . HIS A 1 220 ? -1.880 17.090 11.260 1.00 88.81 220 HIS A CA 1
ATOM 1640 C C . HIS A 1 220 ? -2.361 15.635 11.268 1.00 88.81 220 HIS A C 1
ATOM 1642 O O . HIS A 1 220 ? -1.576 14.725 11.519 1.00 88.81 220 HIS A O 1
ATOM 1648 N N . ALA A 1 221 ? -3.652 15.413 11.023 1.00 93.56 221 ALA A N 1
ATOM 1649 C CA . ALA A 1 221 ? -4.220 14.082 11.069 1.00 93.56 221 ALA A CA 1
ATOM 1650 C C . ALA A 1 221 ? -3.991 13.317 9.766 1.00 93.56 221 ALA A C 1
ATOM 1652 O O . ALA A 1 221 ? -3.894 13.895 8.685 1.00 93.56 221 ALA A O 1
ATOM 1653 N N . THR A 1 222 ? -3.986 11.996 9.884 1.00 95.81 222 THR A N 1
ATOM 1654 C CA . THR A 1 222 ? -4.106 11.067 8.766 1.00 95.81 222 THR A CA 1
ATOM 1655 C C . THR A 1 222 ? -5.477 10.414 8.836 1.00 95.81 222 THR A C 1
ATOM 1657 O O . THR A 1 222 ? -5.848 9.843 9.860 1.00 95.81 222 THR A O 1
ATOM 1660 N N . GLU A 1 223 ? -6.239 10.468 7.747 1.00 97.44 223 GLU A N 1
ATOM 1661 C CA . GLU A 1 223 ? -7.460 9.671 7.605 1.00 97.44 223 GLU A CA 1
ATOM 1662 C C . GLU A 1 223 ? -7.186 8.518 6.642 1.00 97.44 223 GLU A C 1
ATOM 1664 O O . GLU A 1 223 ? -6.636 8.724 5.560 1.00 97.44 223 GLU A O 1
ATOM 1669 N N . VAL A 1 224 ? -7.578 7.303 7.018 1.00 97.75 224 VAL A N 1
ATOM 1670 C CA . VAL A 1 224 ? -7.421 6.112 6.183 1.00 97.75 224 VAL A CA 1
ATOM 1671 C C . VAL A 1 224 ? -8.785 5.495 5.952 1.00 97.75 224 VAL A C 1
ATOM 1673 O O . VAL A 1 224 ? -9.476 5.131 6.899 1.00 97.75 224 VAL A O 1
ATOM 1676 N N . THR A 1 225 ? -9.167 5.341 4.689 1.00 97.88 225 THR A N 1
ATOM 1677 C CA . THR A 1 225 ? -10.318 4.521 4.298 1.00 97.88 225 THR A CA 1
ATOM 1678 C C . THR A 1 225 ? -9.825 3.218 3.697 1.00 97.88 225 THR A C 1
ATOM 1680 O O . THR A 1 225 ? -9.079 3.233 2.719 1.00 97.88 225 THR A O 1
ATOM 1683 N N . GLY A 1 226 ? -10.255 2.094 4.260 1.00 97.56 226 GLY A N 1
ATOM 1684 C CA . GLY A 1 226 ? -9.898 0.765 3.789 1.00 97.56 226 GLY A CA 1
ATOM 1685 C C . GLY A 1 226 ? -11.064 0.034 3.137 1.00 97.56 226 GLY A C 1
ATOM 1686 O O . GLY A 1 226 ? -12.206 0.109 3.593 1.00 97.56 226 GLY A O 1
ATOM 1687 N N . VAL A 1 227 ? -10.761 -0.709 2.077 1.00 97.06 227 VAL A N 1
ATOM 1688 C CA . VAL A 1 227 ? -11.664 -1.659 1.426 1.00 97.06 227 VAL A CA 1
ATOM 1689 C C . VAL A 1 227 ? -10.968 -3.009 1.388 1.00 97.06 227 VAL A 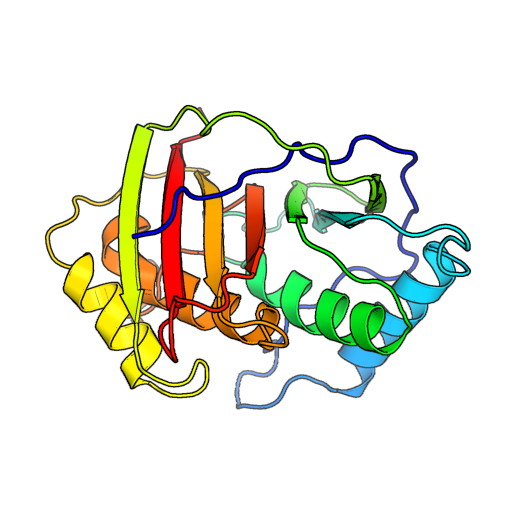C 1
ATOM 1691 O O . VAL A 1 227 ? -9.839 -3.115 0.910 1.00 97.06 227 VAL A O 1
ATOM 1694 N N . VAL A 1 228 ? -11.641 -4.040 1.891 1.00 95.44 228 VAL A N 1
ATOM 1695 C CA . VAL A 1 228 ? -11.086 -5.392 1.973 1.00 95.44 228 VAL A CA 1
ATOM 1696 C C . VAL A 1 228 ? -11.997 -6.381 1.272 1.00 95.44 228 VAL A C 1
ATOM 1698 O O . VAL A 1 228 ? -13.224 -6.314 1.393 1.00 95.44 228 VAL A O 1
ATOM 1701 N N . ARG A 1 229 ? -11.393 -7.312 0.538 1.00 93.94 229 ARG A N 1
ATOM 1702 C CA . ARG A 1 229 ? -12.086 -8.376 -0.180 1.00 93.94 229 ARG A CA 1
ATOM 1703 C C . ARG A 1 229 ? -11.326 -9.686 -0.018 1.00 93.94 229 ARG A C 1
ATOM 1705 O O . ARG A 1 229 ? -10.133 -9.744 -0.305 1.00 93.94 229 ARG A O 1
ATOM 1712 N N . ARG A 1 230 ? -12.023 -10.750 0.379 1.00 92.94 230 ARG A N 1
ATOM 1713 C CA . ARG A 1 230 ? -11.481 -12.108 0.297 1.00 92.94 230 ARG A CA 1
ATOM 1714 C C . ARG A 1 230 ? -11.448 -12.571 -1.160 1.00 92.94 230 ARG A C 1
ATOM 1716 O O . ARG A 1 230 ? -12.404 -12.350 -1.908 1.00 92.94 230 ARG A O 1
ATOM 1723 N N . LEU A 1 231 ? -10.356 -13.211 -1.559 1.00 89.75 231 LEU A N 1
ATOM 1724 C CA . LEU A 1 231 ? -10.249 -13.886 -2.849 1.00 89.75 231 LEU A CA 1
ATOM 1725 C C . LEU A 1 231 ? -10.676 -15.352 -2.672 1.00 89.75 231 LEU A C 1
ATOM 1727 O O . LEU A 1 231 ? -10.383 -15.971 -1.647 1.00 89.75 231 LEU A O 1
ATOM 1731 N N . SER A 1 232 ? -11.470 -15.847 -3.623 1.00 77.19 232 SER A N 1
ATOM 1732 C CA . SER A 1 232 ? -12.041 -17.201 -3.626 1.00 77.19 232 SER A CA 1
ATOM 1733 C C . SER A 1 232 ? -11.047 -18.237 -4.109 1.00 77.19 232 SER A C 1
ATOM 1735 O O . SER A 1 232 ? -10.412 -17.941 -5.146 1.00 77.19 232 SER A O 1
#

Secondary structure (DSSP, 8-state):
-PPP-EEPPP-S--EE-SS----TT-SSSS---HHHHHHHHHHHHHHH-SPPSS---EEEEEEEEE-TT--TTTS--THHHHHHHHHHHHHTT--EEEEEEEEEE-S--EEEEEE--EEPPPP-SEEEEEEE-S-TTSHHHHHHHHHHTTTPPPPPSS-EEEEEEEEE-TT---GGGHHHHHHTTHHHH-B-SSS-TTSB-GGGEEEEEEEEEE-TTSTT-EEEEEEEEE--

Foldseek 3Di:
DDDFWDWDAFPDDKQWQPDAQDFQPPDPDDDGPVVVLVVRLVSVDVSVDADDPDDDAKEKEKEGADAPPDPQQQDDQPLRRVLSNQVSVVVRPHHHQKYKYAYDHDDTMIMDMDHTHTDPDDDAPDKDKFKDLDDLPDLVLLVRLQVRCVPPAEDPDAAKAKEKTKEAAPPDSVSSNRVSNQLSCCRHQPARPDPCRSGRSSSSHRMYMYGYDHDNPCPSMMMMMMGMHHDD

Mean predicted aligned error: 5.41 Å

Nearest PDB structures (foldseek):
  1ofu-assembly1_A  TM=5.688E-01  e=8.899E-02  Pseudomonas aeruginosa
  2xka-assembly1_A  TM=4.516E-01  e=3.100E+00  Bacillus thuringiensis serovar israelensis
  2xka-assembly7_G  TM=4.790E-01  e=4.281E+00  Bacillus thuringiensis serovar israelensis
  8jch-assembly1_O  TM=3.891E-01  e=7.175E+00  Saccharomyces cerevisiae S288C
  5bp1-assembly1_A  TM=2.481E-01  e=3.307E+00  Mycolicibacterium smegmatis MC2 155